Protein AF-A0A5B7ZPU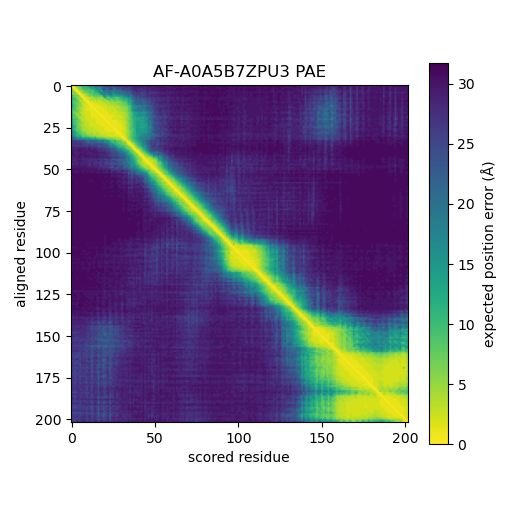3-F1 (afdb_monomer)

Secondary structure (DSSP, 8-state):
--HHHHHHHHHHHHHHHHHHHHHHHHHHHHHHH-----------------------PPP-PPPPP------PPPPPPP--PPPPP-----------HHHHHHHHHHHHHHTSPP----SS-TTTT-----SS-TT----PPP---HHHHHHHHHHHTTPPPHHHHHHHHHHHHHHHHHHHHTT-S-HHHHHHHHHIIIII--

Radius of gyration: 39.6 Å; Cα contacts (8 Å, |Δi|>4): 33; chains: 1; bounding box: 84×73×85 Å

pLDDT: mean 72.32, std 15.22, range [43.34, 96.38]

Structure (mmCIF, N/CA/C/O backbone):
data_AF-A0A5B7ZPU3-F1
#
_entry.id   AF-A0A5B7ZPU3-F1
#
loop_
_atom_site.group_PDB
_atom_site.id
_atom_site.type_symbol
_atom_site.label_atom_id
_atom_site.label_alt_id
_atom_site.label_comp_id
_atom_site.label_asym_id
_atom_site.label_entity_id
_atom_site.label_seq_id
_atom_site.pdbx_PDB_ins_code
_atom_site.Cartn_x
_atom_site.Cartn_y
_atom_site.Cartn_z
_atom_site.occupancy
_atom_site.B_iso_or_equiv
_atom_site.auth_seq_id
_atom_site.auth_comp_id
_atom_site.auth_asym_id
_atom_site.auth_atom_id
_atom_site.pdbx_PDB_model_num
ATOM 1 N N . MET A 1 1 ? -22.694 -26.327 26.295 1.00 45.59 1 MET A N 1
ATOM 2 C CA . MET A 1 1 ? -21.947 -27.119 25.289 1.00 45.59 1 MET A CA 1
ATOM 3 C C . MET A 1 1 ? -21.597 -26.196 24.123 1.00 45.59 1 MET A C 1
ATOM 5 O O . MET A 1 1 ? -22.464 -25.954 23.306 1.00 45.59 1 MET A O 1
ATOM 9 N N . GLY A 1 2 ? -20.403 -25.596 24.074 1.00 52.47 2 GLY A N 1
ATOM 10 C CA . GLY A 1 2 ? -20.083 -24.613 23.013 1.00 52.47 2 GLY A CA 1
ATOM 11 C C . GLY A 1 2 ? -18.601 -24.262 22.833 1.00 52.47 2 GLY A C 1
ATOM 12 O O . GLY A 1 2 ? -18.240 -23.602 21.873 1.00 52.47 2 GLY A O 1
ATOM 13 N N . THR A 1 3 ? -17.713 -24.736 23.711 1.00 54.75 3 THR A N 1
ATOM 14 C CA . THR A 1 3 ? -16.276 -24.406 23.671 1.00 54.75 3 THR A CA 1
ATOM 15 C C . THR A 1 3 ? -15.446 -25.334 22.778 1.00 54.75 3 THR A C 1
ATOM 17 O O . THR A 1 3 ? -14.315 -25.010 22.431 1.00 54.75 3 THR A O 1
ATOM 20 N N . ARG A 1 4 ? -15.994 -26.491 22.377 1.00 54.69 4 ARG A N 1
ATOM 21 C CA . ARG A 1 4 ? -15.272 -27.494 21.570 1.00 54.69 4 ARG A CA 1
ATOM 22 C C . ARG A 1 4 ? -15.172 -27.139 20.085 1.00 54.69 4 ARG A C 1
ATOM 24 O O . ARG A 1 4 ? -14.263 -27.626 19.423 1.00 54.69 4 ARG A O 1
ATOM 31 N N . THR A 1 5 ? -16.087 -26.325 19.562 1.00 56.72 5 THR A N 1
ATOM 32 C CA . THR A 1 5 ? -16.088 -25.905 18.151 1.00 56.72 5 THR A CA 1
ATOM 33 C C . THR A 1 5 ? -15.059 -24.804 17.908 1.00 56.72 5 THR A C 1
ATOM 35 O O . THR A 1 5 ? -14.212 -24.967 17.042 1.00 56.72 5 THR A O 1
ATOM 38 N N . LEU A 1 6 ? -14.998 -23.788 18.779 1.00 57.50 6 LEU A N 1
ATOM 39 C CA . LEU A 1 6 ? -14.017 -22.696 18.676 1.00 57.50 6 LEU A CA 1
ATOM 40 C C . LEU A 1 6 ? -12.554 -23.186 18.699 1.00 57.50 6 LEU A C 1
ATOM 42 O O . LEU A 1 6 ? -11.713 -22.692 17.954 1.00 57.50 6 LEU A O 1
ATOM 46 N N . HIS A 1 7 ? -12.246 -24.176 19.545 1.00 66.88 7 HIS A N 1
ATOM 47 C CA . HIS A 1 7 ? -10.909 -24.783 19.595 1.00 66.88 7 HIS A CA 1
ATOM 48 C C . HIS A 1 7 ? -10.590 -25.627 18.356 1.00 66.88 7 HIS A C 1
ATOM 50 O O . HIS A 1 7 ? -9.434 -25.688 17.945 1.00 66.88 7 HIS A O 1
ATOM 56 N N . ARG A 1 8 ? -11.595 -26.273 17.751 1.00 71.12 8 ARG A N 1
ATOM 57 C CA . ARG A 1 8 ? -11.415 -27.024 16.502 1.00 71.12 8 ARG A CA 1
ATOM 58 C C . ARG A 1 8 ? -11.125 -26.093 15.336 1.00 71.12 8 ARG A C 1
ATOM 60 O O . ARG A 1 8 ? -10.193 -26.361 14.589 1.00 71.12 8 ARG A O 1
ATOM 67 N N . ASP A 1 9 ? -11.856 -24.992 15.232 1.00 71.25 9 ASP A N 1
ATOM 68 C CA . ASP A 1 9 ? -11.676 -24.031 14.143 1.00 71.25 9 ASP A CA 1
ATOM 69 C C . ASP A 1 9 ? -10.307 -23.342 14.243 1.00 71.25 9 ASP A C 1
ATOM 71 O O . ASP A 1 9 ? -9.588 -23.234 13.249 1.00 71.25 9 ASP A O 1
ATOM 75 N N . GLY A 1 10 ? -9.879 -22.992 15.463 1.00 75.56 10 GLY A N 1
ATOM 76 C CA . GLY A 1 10 ? -8.529 -22.485 15.720 1.00 75.56 10 GLY A CA 1
ATOM 77 C C . GLY A 1 10 ? -7.426 -23.500 15.397 1.00 75.56 10 GLY A C 1
ATOM 78 O O . GLY A 1 10 ? -6.413 -23.139 14.800 1.00 75.56 10 GLY A O 1
ATOM 79 N N . ALA A 1 11 ? -7.627 -24.780 15.728 1.00 81.88 11 ALA A N 1
ATOM 80 C CA . ALA A 1 11 ? -6.670 -25.839 15.406 1.00 81.88 11 ALA A CA 1
ATOM 81 C C . ALA A 1 11 ? -6.551 -26.080 13.891 1.00 81.88 11 ALA A C 1
ATOM 83 O O . ALA A 1 11 ? -5.446 -26.279 13.388 1.00 81.88 11 ALA A O 1
ATOM 84 N N . ILE A 1 12 ? -7.666 -26.020 13.156 1.00 85.00 12 ILE A N 1
ATOM 85 C CA . ILE A 1 12 ? -7.683 -26.158 11.693 1.00 85.00 12 ILE A CA 1
ATOM 86 C C . ILE A 1 12 ? -6.997 -24.958 11.036 1.00 85.00 12 ILE A C 1
ATOM 88 O O . ILE A 1 12 ? -6.174 -25.144 10.140 1.00 85.00 12 ILE A O 1
ATOM 92 N N . ALA A 1 13 ? -7.274 -23.739 11.506 1.00 84.25 13 ALA A N 1
ATOM 93 C CA . ALA A 1 13 ? -6.622 -22.533 11.004 1.00 84.25 13 ALA A CA 1
ATOM 94 C C . ALA A 1 13 ? -5.099 -22.574 11.222 1.00 84.25 13 ALA A C 1
ATOM 96 O O . ALA A 1 13 ? -4.330 -22.270 10.310 1.00 84.25 13 ALA A O 1
ATOM 97 N N . LEU A 1 14 ? -4.655 -23.020 12.401 1.00 89.56 14 LEU A N 1
ATOM 98 C CA . LEU A 1 14 ? -3.234 -23.144 12.727 1.00 89.56 14 LEU A CA 1
ATOM 99 C C . LEU A 1 14 ? -2.553 -24.242 11.895 1.00 89.56 14 LEU A C 1
ATOM 101 O O . LEU A 1 14 ? -1.460 -24.028 11.373 1.00 89.56 14 LEU A O 1
ATOM 105 N N . ALA A 1 15 ? -3.218 -25.384 11.698 1.00 89.50 15 ALA A N 1
ATOM 106 C CA . ALA A 1 15 ? -2.727 -26.446 10.823 1.00 89.50 15 ALA A CA 1
ATOM 107 C C . ALA A 1 15 ? -2.602 -25.972 9.366 1.00 89.50 15 ALA A C 1
ATOM 109 O O . ALA A 1 15 ? -1.575 -26.208 8.731 1.00 89.50 15 ALA A O 1
ATOM 110 N N . GLY A 1 16 ? -3.601 -25.247 8.853 1.00 93.75 16 GLY A N 1
ATOM 111 C CA . GLY A 1 16 ? -3.562 -24.657 7.515 1.00 93.75 16 GLY A CA 1
ATOM 112 C C . GLY A 1 16 ? -2.400 -23.678 7.349 1.00 93.75 16 GLY A C 1
ATOM 113 O O . GLY A 1 16 ? -1.653 -23.767 6.375 1.00 93.75 16 GLY A O 1
ATOM 114 N N . LEU A 1 17 ? -2.184 -22.803 8.336 1.00 95.25 17 LEU A N 1
ATOM 115 C CA . LEU A 1 17 ? -1.068 -21.859 8.334 1.00 95.25 17 LEU A CA 1
ATOM 116 C C . LEU A 1 17 ? 0.284 -22.583 8.279 1.00 95.25 17 LEU A C 1
ATOM 118 O O . LEU A 1 17 ? 1.133 -22.223 7.463 1.00 95.25 17 LEU A O 1
ATOM 122 N N . LEU A 1 18 ? 0.477 -23.617 9.104 1.00 95.31 18 LEU A N 1
ATOM 123 C CA . LEU A 1 18 ? 1.708 -24.410 9.110 1.00 95.31 18 LEU A CA 1
ATOM 124 C C . LEU A 1 18 ? 1.940 -25.106 7.765 1.00 95.31 18 LEU A C 1
ATOM 126 O O . LEU A 1 18 ? 3.047 -25.048 7.236 1.00 95.31 18 LEU A O 1
ATOM 130 N N . VAL A 1 19 ? 0.901 -25.705 7.178 1.00 96.00 19 VAL A N 1
ATOM 131 C CA . VAL A 1 19 ? 0.994 -26.358 5.863 1.00 96.00 19 VAL A CA 1
ATOM 132 C C . VAL A 1 19 ? 1.401 -25.358 4.782 1.00 96.00 19 VAL A C 1
ATOM 134 O O . VAL A 1 19 ? 2.301 -25.651 3.996 1.00 96.00 19 VAL A O 1
ATOM 137 N N . ILE A 1 20 ? 0.809 -24.160 4.769 1.00 96.38 20 ILE A N 1
ATOM 138 C CA . ILE A 1 20 ? 1.163 -23.105 3.810 1.00 96.38 20 ILE A CA 1
ATOM 139 C C . ILE A 1 20 ? 2.636 -22.708 3.958 1.00 96.38 20 ILE A C 1
ATOM 141 O O . ILE A 1 20 ? 3.346 -22.629 2.958 1.00 96.38 20 ILE A O 1
ATOM 145 N N . HIS A 1 21 ? 3.122 -22.512 5.187 1.00 94.50 21 HIS A N 1
ATOM 146 C CA . HIS A 1 21 ? 4.519 -22.136 5.423 1.00 94.50 21 HIS A CA 1
ATOM 147 C C . HIS A 1 21 ? 5.494 -23.240 5.007 1.00 94.50 21 HIS A C 1
ATOM 149 O O . HIS A 1 21 ? 6.527 -22.947 4.407 1.00 94.50 21 HIS A O 1
ATOM 155 N N . VAL A 1 22 ? 5.158 -24.505 5.270 1.00 95.38 22 VAL A N 1
ATOM 156 C CA . VAL A 1 22 ? 5.969 -25.655 4.849 1.00 95.38 22 VAL A CA 1
ATOM 157 C C . VAL A 1 22 ? 6.008 -25.766 3.325 1.00 95.38 22 VAL A C 1
ATOM 159 O O . VAL A 1 22 ? 7.087 -25.937 2.762 1.00 95.38 22 VAL A O 1
ATOM 162 N N . LEU A 1 23 ? 4.868 -25.621 2.642 1.00 94.56 23 LEU A N 1
ATOM 163 C CA . LEU A 1 23 ? 4.805 -25.649 1.178 1.00 94.56 23 LEU A CA 1
ATOM 164 C C . LEU A 1 23 ? 5.573 -24.483 0.551 1.00 94.56 23 LEU A C 1
ATOM 166 O O . LEU A 1 23 ? 6.293 -24.686 -0.425 1.00 94.56 23 LEU A O 1
ATOM 170 N N . LEU A 1 24 ? 5.463 -23.284 1.127 1.00 95.31 24 LEU A N 1
ATOM 171 C CA . LEU A 1 24 ? 6.182 -22.102 0.663 1.00 95.31 24 LEU A CA 1
ATOM 172 C C . LEU A 1 24 ? 7.694 -22.278 0.840 1.00 95.31 24 LEU A C 1
ATOM 174 O O . LEU A 1 24 ? 8.443 -22.098 -0.118 1.00 95.31 24 LEU A O 1
ATOM 178 N N . ALA A 1 25 ? 8.140 -22.700 2.027 1.00 92.56 25 ALA A N 1
ATOM 179 C CA . ALA A 1 25 ? 9.545 -22.991 2.297 1.00 92.56 25 ALA A CA 1
ATOM 180 C C . ALA A 1 25 ? 10.080 -24.080 1.357 1.00 92.56 25 ALA A C 1
ATOM 182 O O . ALA A 1 25 ? 11.152 -23.922 0.775 1.00 92.56 25 ALA A O 1
ATOM 183 N N . TRP A 1 26 ? 9.319 -25.157 1.148 1.00 94.00 26 TRP A N 1
ATOM 184 C CA . TRP A 1 26 ? 9.678 -26.233 0.228 1.00 94.00 26 TRP A CA 1
ATOM 185 C C . TRP A 1 26 ? 9.783 -25.753 -1.226 1.00 94.00 26 TRP A C 1
ATOM 187 O O . TRP A 1 26 ? 10.749 -26.090 -1.911 1.00 94.00 26 TRP A O 1
ATOM 197 N N . ALA A 1 27 ? 8.842 -24.930 -1.692 1.00 90.12 27 ALA A N 1
ATOM 198 C CA . ALA A 1 27 ? 8.873 -24.346 -3.030 1.00 90.12 27 ALA A CA 1
ATOM 199 C C . ALA A 1 27 ? 10.080 -23.413 -3.219 1.00 90.12 27 ALA A C 1
ATOM 201 O O . ALA A 1 27 ? 10.757 -23.501 -4.240 1.00 90.12 27 ALA A O 1
ATOM 202 N N . LEU A 1 28 ? 10.399 -22.586 -2.218 1.00 89.12 28 LEU A N 1
ATOM 203 C CA . LEU A 1 28 ? 11.591 -21.730 -2.196 1.00 89.12 28 LEU A CA 1
ATOM 204 C C . LEU A 1 28 ? 12.884 -22.554 -2.243 1.00 89.12 28 LEU A C 1
ATOM 206 O O . LEU A 1 28 ? 13.769 -22.274 -3.048 1.00 89.12 28 LEU A O 1
ATOM 210 N N . LEU A 1 29 ? 12.976 -23.612 -1.434 1.00 88.88 29 LEU A N 1
ATOM 211 C CA . LEU A 1 29 ? 14.104 -24.549 -1.443 1.00 88.88 29 LEU A CA 1
ATOM 212 C C . LEU A 1 29 ? 14.258 -25.235 -2.802 1.00 88.88 29 LEU A C 1
ATOM 214 O O . LEU A 1 29 ? 15.376 -25.400 -3.284 1.00 88.88 29 LEU A O 1
ATOM 218 N N . ARG A 1 30 ? 13.149 -25.622 -3.439 1.00 83.31 30 ARG A N 1
ATOM 219 C CA . ARG A 1 30 ? 13.168 -26.228 -4.771 1.00 83.31 30 ARG A CA 1
ATOM 220 C C . ARG A 1 30 ? 13.581 -25.219 -5.839 1.00 83.31 30 ARG A C 1
ATOM 222 O O . ARG A 1 30 ? 14.408 -25.560 -6.673 1.00 83.31 30 ARG A O 1
ATOM 229 N N . ALA A 1 31 ? 13.065 -23.992 -5.789 1.00 80.75 31 ALA A N 1
ATOM 230 C CA . ALA A 1 31 ? 13.434 -22.910 -6.700 1.00 80.75 31 ALA A CA 1
ATOM 231 C C . ALA A 1 31 ? 14.928 -22.566 -6.603 1.00 80.75 31 ALA A C 1
ATOM 233 O O . ALA A 1 31 ? 15.588 -22.410 -7.623 1.00 80.75 31 ALA A O 1
ATOM 234 N N . MET A 1 32 ? 15.490 -22.551 -5.392 1.00 75.25 32 MET A N 1
ATOM 235 C CA . MET A 1 32 ? 16.931 -22.357 -5.180 1.00 75.25 32 MET A CA 1
ATOM 236 C C . MET A 1 32 ? 17.782 -23.542 -5.660 1.00 75.25 32 MET A C 1
ATOM 238 O O . MET A 1 32 ? 18.957 -23.372 -5.961 1.00 75.25 32 MET A O 1
ATOM 242 N N . ARG A 1 33 ? 17.206 -24.748 -5.733 1.00 68.69 33 ARG A N 1
ATOM 243 C CA . ARG A 1 33 ? 17.867 -25.960 -6.254 1.00 68.69 33 ARG A CA 1
ATOM 244 C C . ARG A 1 33 ? 17.669 -26.166 -7.758 1.00 68.69 33 ARG A C 1
ATOM 246 O O . ARG A 1 33 ? 18.256 -27.083 -8.314 1.00 68.69 33 ARG A O 1
ATOM 253 N N . LEU A 1 34 ? 16.848 -25.339 -8.402 1.00 55.16 34 LEU A N 1
ATOM 254 C CA . LEU A 1 34 ? 16.541 -25.378 -9.834 1.00 55.16 34 LEU A CA 1
ATOM 255 C C . LEU A 1 34 ? 17.498 -24.508 -10.661 1.00 55.16 34 LEU A C 1
ATOM 257 O O . LEU A 1 34 ? 17.124 -24.098 -11.750 1.00 55.16 34 LEU A O 1
ATOM 261 N N . ILE A 1 35 ? 18.721 -24.247 -10.187 1.00 53.84 35 ILE A N 1
ATOM 262 C CA . ILE A 1 35 ? 19.828 -23.987 -11.113 1.00 53.84 35 ILE A CA 1
ATOM 263 C C . ILE A 1 35 ? 20.145 -25.357 -11.716 1.00 53.84 35 ILE A C 1
ATOM 265 O O . ILE A 1 35 ? 20.720 -26.192 -11.010 1.00 53.84 35 ILE A O 1
ATOM 269 N N . PRO A 1 36 ? 19.742 -25.652 -12.964 1.00 52.78 36 PRO A N 1
ATOM 270 C CA . PRO A 1 36 ? 20.280 -26.807 -13.641 1.00 52.78 36 PRO A CA 1
ATOM 271 C C . PRO A 1 36 ? 21.749 -26.454 -13.846 1.00 52.78 36 PRO A C 1
ATOM 273 O O . PRO A 1 36 ? 22.088 -25.556 -14.614 1.00 52.78 36 PRO A O 1
ATOM 276 N N . SER A 1 37 ? 22.631 -27.113 -13.103 1.00 51.44 37 SER A N 1
ATOM 277 C CA . SER A 1 37 ? 23.958 -27.352 -13.643 1.00 51.44 37 SER A CA 1
ATOM 278 C C . SER A 1 37 ? 23.707 -28.328 -14.781 1.00 51.44 37 SER A C 1
ATOM 280 O O . SER A 1 37 ? 23.684 -29.538 -14.556 1.00 51.44 37 SER A O 1
ATOM 282 N N . ASP A 1 38 ? 23.368 -27.792 -15.957 1.00 49.19 38 ASP A N 1
ATOM 283 C CA . ASP A 1 38 ? 23.452 -28.560 -17.187 1.00 49.19 38 ASP A CA 1
ATOM 284 C C . ASP A 1 38 ? 24.855 -29.147 -17.174 1.00 49.19 38 ASP A C 1
ATOM 286 O O . ASP A 1 38 ? 25.850 -28.438 -17.005 1.00 49.19 38 ASP A O 1
ATOM 290 N N . GLY A 1 39 ? 24.897 -30.473 -17.158 1.00 53.84 39 GLY A N 1
ATOM 291 C CA . GLY A 1 39 ? 26.137 -31.199 -17.239 1.00 53.84 39 GLY A CA 1
ATOM 292 C C . GLY A 1 39 ? 26.744 -30.897 -18.592 1.00 53.84 39 GLY A C 1
ATOM 293 O O . GLY A 1 39 ? 26.396 -31.544 -19.568 1.00 53.84 39 GLY A O 1
ATOM 294 N N . ASP A 1 40 ? 27.652 -29.938 -18.615 1.00 45.69 40 ASP A N 1
ATOM 295 C CA . ASP A 1 40 ? 28.915 -30.148 -19.278 1.00 45.69 40 ASP A CA 1
ATOM 296 C C . ASP A 1 40 ? 29.970 -30.205 -18.182 1.00 45.69 40 ASP A C 1
ATOM 298 O O . ASP A 1 40 ? 30.015 -29.380 -17.267 1.00 45.69 40 ASP A O 1
ATOM 302 N N . GLU A 1 41 ? 30.787 -31.247 -18.249 1.00 54.44 41 GLU A N 1
ATOM 303 C CA . GLU A 1 41 ? 32.024 -31.386 -17.500 1.00 54.44 41 GLU A CA 1
ATOM 304 C C . GLU A 1 41 ? 32.994 -30.268 -17.920 1.00 54.44 41 GLU A C 1
ATOM 306 O O . GLU A 1 41 ? 34.015 -30.504 -18.560 1.00 54.44 41 GLU A O 1
ATOM 311 N N . GLU A 1 42 ? 32.688 -29.017 -17.586 1.00 53.12 42 GLU A N 1
ATOM 312 C CA . GLU A 1 42 ? 33.648 -27.931 -17.667 1.00 53.12 42 GLU A CA 1
ATOM 313 C C . GLU A 1 42 ? 34.521 -28.025 -16.420 1.00 53.12 42 GLU A C 1
ATOM 315 O O . GLU A 1 42 ? 34.283 -27.419 -15.373 1.00 53.12 42 GLU A O 1
ATOM 320 N N . ALA A 1 43 ? 35.538 -28.881 -16.541 1.00 57.72 43 ALA A N 1
ATOM 321 C CA . ALA A 1 43 ? 36.706 -28.869 -15.685 1.00 57.72 43 ALA A CA 1
ATOM 322 C C . ALA A 1 43 ? 37.079 -27.413 -15.390 1.00 57.72 43 ALA A C 1
ATOM 324 O O . ALA A 1 43 ? 37.280 -26.628 -16.316 1.00 57.72 43 ALA A O 1
ATOM 325 N N . LEU A 1 44 ? 37.143 -27.071 -14.102 1.00 55.75 44 LEU A N 1
ATOM 326 C CA . LEU A 1 44 ? 37.540 -25.767 -13.582 1.00 55.75 44 LEU A CA 1
ATOM 327 C C . LEU A 1 44 ? 38.719 -25.204 -14.401 1.00 55.75 44 LEU A C 1
ATOM 329 O O . LEU A 1 44 ? 39.869 -25.590 -14.186 1.00 55.75 44 LEU A O 1
ATOM 333 N N . GLN A 1 45 ? 38.445 -24.312 -15.360 1.00 58.44 45 GLN A N 1
ATOM 334 C CA . GLN A 1 45 ? 39.494 -23.693 -16.165 1.00 58.44 45 GLN A CA 1
ATOM 335 C C . GLN A 1 45 ? 40.179 -22.626 -15.317 1.00 58.44 45 GLN A C 1
ATOM 337 O O . GLN A 1 45 ? 39.745 -21.479 -15.218 1.00 58.44 45 GLN A O 1
ATOM 342 N N . VAL A 1 46 ? 41.272 -23.027 -14.674 1.00 62.16 46 VAL A N 1
ATOM 343 C CA . VAL A 1 46 ? 42.165 -22.116 -13.964 1.00 62.16 46 VAL A CA 1
ATOM 344 C C . VAL A 1 46 ? 43.039 -21.409 -14.999 1.00 62.16 46 VAL A C 1
ATOM 346 O O . VAL A 1 46 ? 44.060 -21.932 -15.440 1.00 62.16 46 VAL A O 1
ATOM 349 N N . VAL A 1 47 ? 42.635 -20.206 -15.408 1.00 72.19 47 VAL A N 1
ATOM 350 C CA . VAL A 1 47 ? 43.466 -19.335 -16.248 1.00 72.19 47 VAL A CA 1
ATOM 351 C C . VAL A 1 47 ? 44.454 -18.591 -15.349 1.00 72.19 47 VAL A C 1
ATOM 353 O O . VAL A 1 47 ? 44.096 -17.638 -14.659 1.00 72.19 47 VAL A O 1
ATOM 356 N N . PHE A 1 48 ? 45.717 -19.021 -15.352 1.00 64.31 48 PHE A N 1
ATOM 357 C CA . PHE A 1 48 ? 46.802 -18.285 -14.704 1.00 64.31 48 PHE A CA 1
ATOM 358 C C . PHE A 1 48 ? 47.191 -17.078 -15.563 1.00 64.31 48 PHE A C 1
ATOM 360 O O . PHE A 1 48 ? 47.790 -17.225 -16.628 1.00 64.31 48 PHE A O 1
ATOM 367 N N . LEU A 1 49 ? 46.866 -15.870 -15.096 1.00 65.31 49 LEU A N 1
ATOM 368 C CA . LEU A 1 49 ? 47.388 -14.647 -15.700 1.00 65.31 49 LEU A CA 1
ATOM 369 C C . LEU A 1 49 ? 48.873 -14.498 -15.324 1.00 65.31 49 LEU A C 1
ATOM 371 O O . LEU A 1 49 ? 49.198 -14.567 -14.135 1.00 65.31 49 LEU A O 1
ATOM 375 N N . PRO A 1 50 ? 49.781 -14.261 -16.292 1.00 61.94 50 PRO A N 1
ATOM 376 C CA . PRO A 1 50 ? 51.171 -13.980 -15.972 1.00 61.94 50 PRO A CA 1
ATOM 377 C C . PRO A 1 50 ? 51.251 -12.691 -15.142 1.00 61.94 50 PRO A C 1
ATOM 379 O O . PRO A 1 50 ? 50.502 -11.742 -15.413 1.00 61.94 50 PRO A O 1
ATOM 382 N N . PRO A 1 51 ? 52.146 -12.620 -14.141 1.00 55.06 51 PRO A N 1
ATOM 383 C CA . PRO A 1 51 ? 52.322 -11.407 -13.366 1.00 55.06 51 PRO A CA 1
ATOM 384 C C . PRO A 1 51 ? 52.758 -10.293 -14.317 1.00 55.06 51 PRO A C 1
ATOM 386 O O . PRO A 1 51 ? 53.848 -10.329 -14.891 1.00 55.06 51 PRO A O 1
ATOM 389 N N . ARG A 1 52 ? 51.887 -9.294 -14.508 1.00 56.78 52 ARG A N 1
ATOM 390 C CA . ARG A 1 52 ? 52.296 -8.027 -15.112 1.00 56.78 52 ARG A CA 1
ATOM 391 C C . ARG A 1 52 ? 53.443 -7.500 -14.263 1.00 56.78 52 ARG A C 1
ATOM 393 O O . ARG A 1 52 ? 53.249 -7.242 -13.076 1.00 56.78 52 ARG A O 1
ATOM 400 N N . ALA A 1 53 ? 54.618 -7.355 -14.874 1.00 57.81 53 ALA A N 1
ATOM 401 C CA . ALA A 1 53 ? 55.715 -6.614 -14.281 1.00 57.81 53 ALA A CA 1
ATOM 402 C C . ALA A 1 53 ? 55.150 -5.268 -13.817 1.00 57.81 53 ALA A C 1
ATOM 404 O O . ALA A 1 53 ? 54.578 -4.523 -14.617 1.00 57.81 53 ALA A O 1
ATOM 405 N N . LEU A 1 54 ? 55.215 -5.027 -12.508 1.00 53.56 54 LEU A N 1
ATOM 406 C CA . LEU A 1 54 ? 54.758 -3.797 -11.885 1.00 53.56 54 LEU A CA 1
ATOM 407 C C . LEU A 1 54 ? 55.478 -2.640 -12.577 1.00 53.56 54 LEU A C 1
ATOM 409 O O . LEU A 1 54 ? 56.671 -2.426 -12.367 1.00 53.56 54 LEU A O 1
ATOM 413 N N . ALA A 1 55 ? 54.757 -1.905 -13.423 1.00 60.88 55 ALA A N 1
ATOM 414 C CA . ALA A 1 55 ? 55.183 -0.573 -13.795 1.00 60.88 55 ALA A CA 1
ATOM 415 C C . ALA A 1 55 ? 55.255 0.215 -12.486 1.00 60.88 55 ALA A C 1
ATOM 417 O O . ALA A 1 55 ? 54.260 0.318 -11.764 1.00 60.88 55 ALA A O 1
ATOM 418 N N . VAL A 1 56 ? 56.462 0.672 -12.156 1.00 61.44 56 VAL A N 1
ATOM 419 C CA . VAL A 1 56 ? 56.756 1.523 -11.004 1.00 61.44 56 VAL A CA 1
ATOM 420 C C . VAL A 1 56 ? 55.683 2.606 -10.920 1.00 61.44 56 VAL A C 1
ATOM 422 O O . VAL A 1 56 ? 55.443 3.323 -11.892 1.00 61.44 56 VAL A O 1
ATOM 425 N N . ALA A 1 57 ? 54.997 2.677 -9.780 1.00 60.47 57 ALA A N 1
ATOM 426 C CA . ALA A 1 57 ? 53.975 3.683 -9.549 1.00 60.47 57 ALA A CA 1
ATOM 427 C C . ALA A 1 57 ? 54.618 5.079 -9.649 1.00 60.47 57 ALA A C 1
ATOM 429 O O . ALA A 1 57 ? 55.594 5.328 -8.937 1.00 60.47 57 ALA A O 1
ATOM 430 N N . PRO A 1 58 ? 54.121 5.993 -10.503 1.00 64.19 58 PRO A N 1
ATOM 431 C CA . PRO A 1 58 ? 54.563 7.377 -10.449 1.00 64.19 58 PRO A CA 1
ATOM 432 C C . PRO A 1 58 ? 54.132 7.986 -9.109 1.00 64.19 58 PRO A C 1
ATOM 434 O O . PRO A 1 58 ? 53.009 7.758 -8.649 1.00 64.19 58 PRO A O 1
ATOM 437 N N . GLU A 1 59 ? 55.041 8.731 -8.474 1.00 67.88 59 GLU A N 1
ATOM 438 C CA . GLU A 1 59 ? 54.787 9.422 -7.208 1.00 67.88 59 GLU A CA 1
ATOM 439 C C . GLU A 1 59 ? 53.500 10.263 -7.268 1.00 67.88 59 GLU A C 1
ATOM 441 O O . GLU A 1 59 ? 53.178 10.855 -8.307 1.00 67.88 59 GLU A O 1
ATOM 446 N N . PRO A 1 60 ? 52.742 10.348 -6.160 1.00 59.72 60 PRO A N 1
ATOM 447 C CA . PRO A 1 60 ? 51.521 11.132 -6.129 1.00 59.72 60 PRO A CA 1
ATOM 448 C C . PRO A 1 60 ? 51.840 12.627 -6.265 1.00 59.72 60 PRO A C 1
ATOM 450 O O . PRO A 1 60 ? 52.329 13.269 -5.339 1.00 59.72 60 PRO A O 1
ATOM 453 N N . SER A 1 61 ? 51.497 13.190 -7.424 1.00 70.00 61 SER A N 1
ATOM 454 C CA . SER A 1 61 ? 51.455 14.635 -7.656 1.00 70.00 61 SER A CA 1
ATOM 455 C C . SER A 1 61 ? 50.508 15.316 -6.646 1.00 70.00 61 SER A C 1
ATOM 457 O O . SER A 1 61 ? 49.416 14.790 -6.381 1.00 70.00 61 SER A O 1
ATOM 459 N N . PRO A 1 62 ? 50.884 16.470 -6.057 1.00 65.81 62 PRO A N 1
ATOM 460 C CA . PRO A 1 62 ? 50.034 17.175 -5.106 1.00 65.81 62 PRO A CA 1
ATOM 461 C C . PRO A 1 62 ? 48.730 17.621 -5.778 1.00 65.81 62 PRO A C 1
ATOM 463 O O . PRO A 1 62 ? 48.723 18.262 -6.828 1.00 65.81 62 PRO A O 1
ATOM 466 N N . ARG A 1 63 ? 47.599 17.267 -5.159 1.00 61.25 63 ARG A N 1
ATOM 467 C CA . ARG A 1 63 ? 46.260 17.571 -5.681 1.00 61.25 63 ARG A CA 1
ATOM 468 C C . ARG A 1 63 ? 46.043 19.092 -5.721 1.00 61.25 63 ARG A C 1
ATOM 470 O O . ARG A 1 63 ? 46.210 19.729 -4.678 1.00 61.25 63 ARG A O 1
ATOM 477 N N . PRO A 1 64 ? 45.594 19.681 -6.844 1.00 64.69 64 PRO A N 1
ATOM 478 C CA . PRO A 1 64 ? 45.167 21.071 -6.847 1.00 64.69 64 PRO A CA 1
ATOM 479 C C . PRO A 1 64 ? 43.913 21.243 -5.977 1.00 64.69 64 PRO A C 1
ATOM 481 O O . PRO A 1 64 ? 42.996 20.413 -5.972 1.00 64.69 64 PRO A O 1
ATOM 484 N N . ARG A 1 65 ? 43.910 22.326 -5.196 1.00 63.09 65 ARG A N 1
ATOM 485 C CA . ARG A 1 65 ? 42.824 22.745 -4.305 1.00 63.09 65 ARG A CA 1
ATOM 486 C C . ARG A 1 65 ? 41.543 22.915 -5.128 1.00 63.09 65 ARG A C 1
ATOM 488 O O . ARG A 1 65 ? 41.560 23.587 -6.152 1.00 63.09 65 ARG A O 1
ATOM 495 N N . LYS A 1 66 ? 40.434 22.310 -4.690 1.00 54.28 66 LYS A N 1
ATOM 496 C CA . LYS A 1 66 ? 39.123 22.497 -5.329 1.00 54.28 66 LYS A CA 1
ATOM 497 C C . LYS A 1 66 ? 38.682 23.950 -5.148 1.00 54.28 66 LYS A C 1
ATOM 499 O O . LYS A 1 66 ? 38.200 24.309 -4.076 1.00 54.28 66 LYS A O 1
ATOM 504 N N . GLU A 1 67 ? 38.848 24.770 -6.176 1.00 61.62 67 GLU A N 1
ATOM 505 C CA . GLU A 1 67 ? 38.139 26.041 -6.278 1.00 61.62 67 GLU A CA 1
ATOM 506 C C . GLU A 1 67 ? 36.659 25.761 -6.557 1.00 61.62 67 GLU A C 1
ATOM 508 O O . GLU A 1 67 ? 36.294 24.879 -7.342 1.00 61.62 67 GLU A O 1
ATOM 513 N N . ALA A 1 68 ? 35.798 26.455 -5.815 1.00 55.62 68 ALA A N 1
ATOM 514 C CA . ALA A 1 68 ? 34.358 26.331 -5.924 1.00 55.62 68 ALA A CA 1
ATOM 515 C C . ALA A 1 68 ? 33.917 26.810 -7.311 1.00 55.62 68 ALA A C 1
ATOM 517 O O . ALA A 1 68 ? 34.090 27.975 -7.658 1.00 55.62 68 ALA A O 1
ATOM 518 N N . TRP A 1 69 ? 33.322 25.911 -8.092 1.00 49.19 69 TRP A N 1
ATOM 519 C CA . TRP A 1 69 ? 32.709 26.253 -9.369 1.00 49.19 69 TRP A CA 1
ATOM 520 C C . TRP A 1 69 ? 31.479 27.128 -9.118 1.00 49.19 69 TRP A C 1
ATOM 522 O O . TRP A 1 69 ? 30.377 26.626 -8.887 1.00 49.19 69 TRP A O 1
ATOM 532 N N . GLN A 1 70 ? 31.664 28.445 -9.150 1.00 59.19 70 GLN A N 1
ATOM 533 C CA . GLN A 1 70 ? 30.558 29.376 -9.322 1.00 59.19 70 GLN A CA 1
ATOM 534 C C . GLN A 1 70 ? 30.132 29.312 -10.787 1.00 59.19 70 GLN A C 1
ATOM 536 O O . GLN A 1 70 ? 30.871 29.674 -11.698 1.00 59.19 70 GLN A O 1
ATOM 541 N N . ARG A 1 71 ? 28.935 28.775 -11.013 1.00 51.16 71 ARG A N 1
ATOM 542 C CA . ARG A 1 71 ? 28.309 28.685 -12.329 1.00 51.16 71 ARG A CA 1
ATOM 543 C C . ARG A 1 71 ? 27.951 30.102 -12.790 1.00 51.16 71 ARG A C 1
ATOM 545 O O . ARG A 1 71 ? 26.923 30.632 -12.381 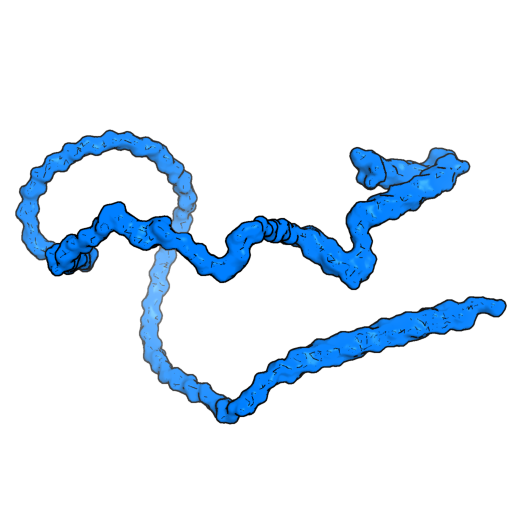1.00 51.16 71 ARG A O 1
ATOM 552 N N . ALA A 1 72 ? 28.802 30.713 -13.609 1.00 58.66 72 ALA A N 1
ATOM 553 C CA . ALA A 1 72 ? 28.453 31.933 -14.325 1.00 58.66 72 ALA A CA 1
ATOM 554 C C . ALA A 1 72 ? 27.410 31.590 -15.401 1.00 58.66 72 ALA A C 1
ATOM 556 O O . ALA A 1 72 ? 27.609 30.685 -16.212 1.00 58.66 72 ALA A O 1
ATOM 557 N N . ILE A 1 73 ? 26.272 32.276 -15.358 1.00 57.59 73 ILE A N 1
ATOM 558 C CA . ILE A 1 73 ? 25.225 32.197 -16.378 1.00 57.59 73 ILE A CA 1
ATOM 559 C C . ILE A 1 73 ? 25.734 32.994 -17.592 1.00 57.59 73 ILE A C 1
ATOM 561 O O . ILE A 1 73 ? 26.081 34.162 -17.405 1.00 57.59 73 ILE A O 1
ATOM 565 N N . PRO A 1 74 ? 25.804 32.425 -18.810 1.00 58.66 74 PRO A N 1
ATOM 566 C CA . PRO A 1 74 ? 26.184 33.197 -19.988 1.00 58.66 74 PRO A CA 1
ATOM 567 C C . PRO A 1 74 ? 25.091 34.224 -20.305 1.00 58.66 74 PRO A C 1
ATOM 569 O O . PRO A 1 74 ? 23.914 33.874 -20.404 1.00 58.66 74 PRO A O 1
ATOM 572 N N . ALA A 1 75 ? 25.476 35.491 -20.449 1.00 62.38 75 ALA A N 1
ATOM 573 C CA . ALA A 1 75 ? 24.629 36.509 -21.063 1.00 62.38 75 ALA A CA 1
ATOM 574 C C . ALA A 1 75 ? 24.609 36.305 -22.595 1.00 62.38 75 ALA A C 1
ATOM 576 O O . ALA A 1 75 ? 25.572 35.760 -23.132 1.00 62.38 75 ALA A O 1
ATOM 577 N N . PRO A 1 76 ? 23.539 36.708 -23.303 1.00 55.66 76 PRO A N 1
ATOM 578 C CA . PRO A 1 76 ? 23.415 36.478 -24.741 1.00 55.66 76 PRO A CA 1
ATOM 579 C C . PRO A 1 76 ? 24.433 37.301 -25.546 1.00 55.66 76 PRO A C 1
ATOM 581 O O . PRO A 1 76 ? 24.605 38.499 -25.304 1.00 55.66 76 PRO A O 1
ATOM 584 N N . ASP A 1 77 ? 25.083 36.639 -26.504 1.00 55.25 77 ASP A N 1
ATOM 585 C CA . ASP A 1 77 ? 26.144 37.186 -27.349 1.00 55.25 77 ASP A CA 1
ATOM 586 C C . ASP A 1 77 ? 25.652 38.323 -28.260 1.00 55.25 77 ASP A C 1
ATOM 588 O O . ASP A 1 77 ? 24.616 38.231 -28.921 1.00 55.25 77 ASP A O 1
ATOM 592 N N . LYS A 1 78 ? 26.442 39.402 -28.313 1.00 47.34 78 LYS A N 1
ATOM 593 C CA . LYS A 1 78 ? 26.377 40.432 -29.354 1.00 47.34 78 LYS A CA 1
ATOM 594 C C . LYS A 1 78 ? 27.321 40.046 -30.495 1.00 47.34 78 LYS A C 1
ATOM 596 O O . LYS A 1 78 ? 28.504 39.812 -30.266 1.00 47.34 78 LYS A O 1
ATOM 601 N N . GLU A 1 79 ? 26.774 40.055 -31.706 1.00 52.28 79 GLU A N 1
ATOM 602 C CA . GLU A 1 79 ? 27.455 39.950 -33.000 1.00 52.28 79 GLU A CA 1
ATOM 603 C C . GLU A 1 79 ? 28.744 40.795 -33.058 1.00 52.28 79 GLU A C 1
ATOM 605 O O . GLU A 1 79 ? 28.738 41.969 -32.677 1.00 52.28 79 GLU A O 1
ATOM 610 N N . SER A 1 80 ? 29.839 40.226 -33.570 1.00 43.75 80 SER A N 1
ATOM 611 C CA . SER A 1 80 ? 31.055 40.969 -33.935 1.00 43.75 80 SER A CA 1
ATOM 612 C C . SER A 1 80 ? 31.457 40.650 -35.387 1.00 43.75 80 SER A C 1
ATOM 614 O O . SER A 1 80 ? 31.339 39.494 -35.792 1.00 43.75 80 SER A O 1
ATOM 616 N N . PRO A 1 81 ? 31.895 41.650 -36.180 1.00 51.69 81 PRO A N 1
ATOM 617 C CA . PRO A 1 81 ? 32.089 41.533 -37.631 1.00 51.69 81 PRO A CA 1
ATOM 618 C C . PRO A 1 81 ? 33.435 40.876 -38.010 1.00 51.69 81 PRO A C 1
ATOM 620 O O . PRO A 1 81 ? 34.312 40.749 -37.151 1.00 51.69 81 PRO A O 1
ATOM 623 N N . PRO A 1 82 ? 33.628 40.459 -39.281 1.00 50.62 82 PRO A N 1
ATOM 624 C CA . PRO A 1 82 ? 34.802 39.686 -39.678 1.00 50.62 82 PRO A CA 1
ATOM 625 C C . PRO A 1 82 ? 36.052 40.568 -39.792 1.00 50.62 82 PRO A C 1
ATOM 627 O O . PRO A 1 82 ? 35.996 41.679 -40.315 1.00 50.62 82 PRO A O 1
ATOM 630 N N . ALA A 1 83 ? 37.186 40.047 -39.320 1.00 47.72 83 ALA A N 1
ATOM 631 C CA . ALA A 1 83 ? 38.504 40.634 -39.532 1.00 47.72 83 ALA A CA 1
ATOM 632 C C . ALA A 1 83 ? 39.211 39.921 -40.695 1.00 47.72 83 ALA A C 1
ATOM 634 O O . ALA A 1 83 ? 39.280 38.691 -40.728 1.00 47.72 83 ALA A O 1
ATOM 635 N N . ASP A 1 84 ? 39.715 40.723 -41.632 1.00 43.50 84 ASP A N 1
ATOM 636 C CA . ASP A 1 84 ? 40.440 40.306 -42.828 1.00 43.50 84 ASP A CA 1
ATOM 637 C C . ASP A 1 84 ? 41.742 39.549 -42.531 1.00 43.50 84 ASP A C 1
ATOM 639 O O . ASP A 1 84 ? 42.430 39.762 -41.529 1.00 43.50 84 ASP A O 1
ATOM 643 N N . ALA A 1 85 ? 42.079 38.662 -43.467 1.00 50.00 85 ALA A N 1
ATOM 644 C CA . ALA A 1 85 ? 43.231 37.778 -43.434 1.00 50.00 85 ALA A CA 1
ATOM 645 C C . ALA A 1 85 ? 44.557 38.536 -43.605 1.00 50.00 85 ALA A C 1
ATOM 647 O O . ALA A 1 85 ? 44.818 39.143 -44.643 1.00 50.00 85 ALA A O 1
ATOM 648 N N . ALA A 1 86 ? 45.446 38.398 -42.621 1.00 44.47 86 ALA A N 1
ATOM 649 C CA . ALA A 1 86 ? 46.871 38.637 -42.793 1.00 44.47 86 ALA A CA 1
ATOM 650 C C . ALA A 1 86 ? 47.574 37.291 -43.026 1.00 44.47 86 ALA A C 1
ATOM 652 O O . ALA A 1 86 ? 47.675 36.455 -42.128 1.00 44.47 86 ALA A O 1
ATOM 653 N N . THR A 1 87 ? 48.052 37.081 -44.250 1.00 48.56 87 THR A N 1
ATOM 654 C CA . THR A 1 87 ? 48.990 36.013 -44.603 1.00 48.56 87 THR A CA 1
ATOM 655 C C . THR A 1 87 ? 50.310 36.225 -43.871 1.00 48.56 87 THR A C 1
ATOM 657 O O . THR A 1 87 ? 51.011 37.202 -44.132 1.00 48.56 87 THR A O 1
ATOM 660 N N . VAL A 1 88 ? 50.661 35.288 -42.991 1.00 43.53 88 VAL A N 1
ATOM 661 C CA . VAL A 1 88 ? 52.015 35.145 -42.453 1.00 43.53 88 VAL A CA 1
ATOM 662 C C . VAL A 1 88 ? 52.523 33.775 -42.869 1.00 43.53 88 VAL A C 1
ATOM 664 O O . VAL A 1 88 ? 51.995 32.744 -42.457 1.00 43.53 88 VAL A O 1
ATOM 667 N N . ASP A 1 89 ? 53.531 33.809 -43.733 1.00 52.88 89 ASP A N 1
ATOM 668 C CA . ASP A 1 89 ? 54.382 32.685 -44.090 1.00 52.88 89 ASP A CA 1
ATOM 669 C C . ASP A 1 89 ? 55.019 32.131 -42.807 1.00 52.88 89 ASP A C 1
ATOM 671 O O . ASP A 1 89 ? 55.752 32.832 -42.103 1.00 52.88 89 ASP A O 1
ATOM 675 N N . ALA A 1 90 ? 54.660 30.901 -42.449 1.00 43.34 90 ALA A N 1
ATOM 676 C CA . ALA A 1 90 ? 55.133 30.244 -41.244 1.00 43.34 90 ALA A CA 1
ATOM 677 C C . ALA A 1 90 ? 55.683 28.869 -41.609 1.00 43.34 90 ALA A C 1
ATOM 679 O O . ALA A 1 90 ? 54.956 27.950 -41.994 1.00 43.34 90 ALA A O 1
ATOM 680 N N . ALA A 1 91 ? 57.002 28.772 -41.456 1.00 48.53 91 ALA A N 1
ATOM 681 C CA . ALA A 1 91 ? 57.787 27.557 -41.362 1.00 48.53 91 ALA A CA 1
ATOM 682 C C . ALA A 1 91 ? 56.998 26.395 -40.738 1.00 48.53 91 ALA A C 1
ATOM 684 O O . ALA A 1 91 ? 56.314 26.571 -39.730 1.00 48.53 91 ALA A O 1
ATOM 685 N N . GLN A 1 92 ? 57.138 25.211 -41.342 1.00 56.81 92 GLN A N 1
ATOM 686 C CA . GLN A 1 92 ? 56.491 23.953 -40.963 1.00 56.81 92 GLN A CA 1
ATOM 687 C C . GLN A 1 92 ? 56.586 23.671 -39.457 1.00 56.81 92 GLN A C 1
ATOM 689 O O . GLN A 1 92 ? 57.518 23.035 -38.967 1.00 56.81 92 GLN A O 1
ATOM 694 N N . 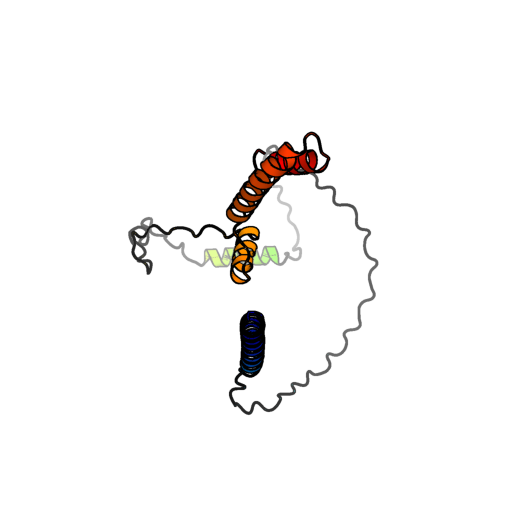ALA A 1 93 ? 55.573 24.128 -38.728 1.00 60.50 93 ALA A N 1
ATOM 695 C CA . ALA A 1 93 ? 55.270 23.672 -37.389 1.00 60.50 93 ALA A CA 1
ATOM 696 C C . ALA A 1 93 ? 54.706 22.242 -37.476 1.00 60.50 93 ALA A C 1
ATOM 698 O O . ALA A 1 93 ? 54.050 21.900 -38.468 1.00 60.50 93 ALA A O 1
ATOM 699 N N . PRO A 1 94 ? 54.936 21.385 -36.465 1.00 58.41 94 PRO A N 1
ATOM 700 C CA . PRO A 1 94 ? 54.345 20.056 -36.435 1.00 58.41 94 PRO A CA 1
ATOM 701 C C . PRO A 1 94 ? 52.822 20.197 -36.442 1.00 58.41 94 PRO A C 1
ATOM 703 O O . PRO A 1 94 ? 52.217 20.641 -35.466 1.00 58.41 94 PRO A O 1
ATOM 706 N N . VAL A 1 95 ? 52.215 19.849 -37.578 1.00 65.44 95 VAL A N 1
ATOM 707 C CA . VAL A 1 95 ? 50.770 19.928 -37.780 1.00 65.44 95 VAL A CA 1
ATOM 708 C C . VAL A 1 95 ? 50.104 19.082 -36.694 1.00 65.44 95 VAL A C 1
ATOM 710 O O . VAL A 1 95 ? 50.409 17.886 -36.588 1.00 65.44 95 VAL A O 1
ATOM 713 N N . PRO A 1 96 ? 49.223 19.664 -35.860 1.00 76.31 96 PRO A N 1
ATOM 714 C CA . PRO A 1 96 ? 48.538 18.901 -34.832 1.00 76.31 96 PRO A CA 1
ATOM 715 C C . PRO A 1 96 ? 47.766 17.766 -35.505 1.00 76.31 96 PRO A C 1
ATOM 717 O O . PRO A 1 96 ? 47.165 17.957 -36.563 1.00 76.31 96 PRO A O 1
ATOM 720 N N . LEU A 1 97 ? 47.765 16.577 -34.894 1.00 74.06 97 LEU A N 1
ATOM 721 C CA . LEU A 1 97 ? 47.158 15.368 -35.474 1.00 74.06 97 LEU A CA 1
ATOM 722 C C . LEU A 1 97 ? 45.716 15.594 -35.964 1.00 74.06 97 LEU A C 1
ATOM 724 O O . LEU A 1 97 ? 45.296 14.982 -36.941 1.00 74.06 97 LEU A O 1
ATOM 728 N N . GLN A 1 98 ? 44.988 16.514 -35.328 1.00 75.62 98 GLN A N 1
ATOM 729 C CA . GLN A 1 98 ? 43.629 16.893 -35.714 1.00 75.62 98 GLN A CA 1
ATOM 730 C C . GLN A 1 9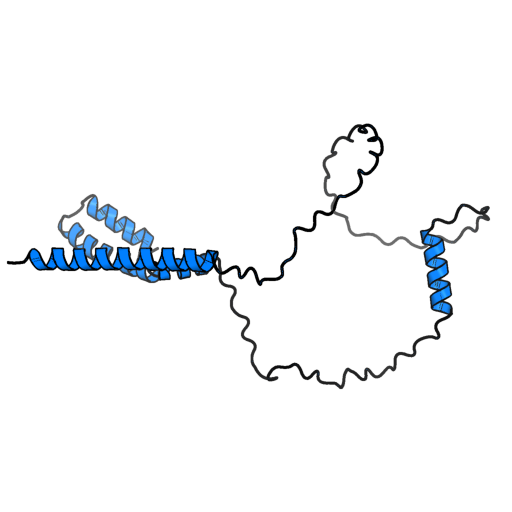8 ? 43.554 17.615 -37.068 1.00 75.62 98 GLN A C 1
ATOM 732 O O . GLN A 1 98 ? 42.670 17.315 -37.863 1.00 75.62 98 GLN A O 1
ATOM 737 N N . ALA A 1 99 ? 44.499 18.508 -37.374 1.00 78.56 99 ALA A N 1
ATOM 738 C CA . ALA A 1 99 ? 44.553 19.185 -38.670 1.00 78.56 99 ALA A CA 1
ATOM 739 C C . ALA A 1 99 ? 44.893 18.198 -39.799 1.00 78.56 99 ALA A C 1
ATOM 741 O O . ALA A 1 99 ? 44.288 18.242 -40.867 1.00 78.56 99 ALA A O 1
ATOM 742 N N . ARG A 1 100 ? 45.761 17.215 -39.525 1.00 81.12 100 ARG A N 1
ATOM 743 C CA . ARG A 1 100 ? 46.074 16.144 -40.483 1.00 81.12 100 ARG A CA 1
ATOM 744 C C . ARG A 1 100 ? 44.880 15.219 -40.742 1.00 81.12 100 ARG A C 1
ATOM 746 O O . ARG A 1 100 ? 44.687 14.767 -41.867 1.00 81.12 100 ARG A O 1
ATOM 753 N N . LEU A 1 101 ? 44.075 14.945 -39.713 1.00 83.12 101 LEU A N 1
ATOM 754 C CA . LEU A 1 101 ? 42.855 14.145 -39.840 1.00 83.12 101 LEU A CA 1
ATOM 755 C C . LEU A 1 101 ? 41.793 14.867 -40.687 1.00 83.12 101 LEU A C 1
ATOM 757 O O . LEU A 1 101 ? 41.121 14.224 -41.490 1.00 83.12 101 LEU A O 1
ATOM 761 N N . LEU A 1 102 ? 41.675 16.192 -40.542 1.00 84.19 102 LEU A N 1
ATOM 762 C CA . LEU A 1 102 ? 40.763 17.023 -41.335 1.00 84.19 102 LEU A CA 1
ATOM 763 C C . LEU A 1 102 ? 41.179 17.106 -42.810 1.00 84.19 102 LEU A C 1
ATOM 765 O O . LEU A 1 102 ? 40.333 16.986 -43.691 1.00 84.19 102 LEU A O 1
ATOM 769 N N . GLU A 1 103 ? 42.473 17.243 -43.103 1.00 84.81 103 GLU A N 1
ATOM 770 C CA . GLU A 1 103 ? 42.959 17.197 -44.489 1.00 84.81 103 GLU A CA 1
ATOM 771 C C . GLU A 1 103 ? 42.730 15.825 -45.132 1.00 84.81 103 GLU A C 1
ATOM 773 O O . GLU A 1 103 ? 42.316 15.736 -46.289 1.00 84.81 103 GLU A O 1
ATOM 778 N N . GLN A 1 104 ? 42.952 14.740 -44.384 1.00 84.88 104 GLN A N 1
ATOM 779 C CA . GLN A 1 104 ? 42.710 13.385 -44.878 1.00 84.88 104 GLN A CA 1
ATOM 780 C C . GLN A 1 104 ? 41.225 13.111 -45.124 1.00 84.88 104 GLN A C 1
ATOM 782 O O . GLN A 1 104 ? 40.889 12.497 -46.137 1.00 84.88 104 GLN A O 1
ATOM 787 N N . SER A 1 105 ? 40.334 13.571 -44.242 1.00 81.62 105 SER A N 1
ATOM 788 C CA . SER A 1 105 ? 38.892 13.403 -44.433 1.00 81.62 105 SER A CA 1
ATOM 789 C C . SER A 1 105 ? 38.374 14.245 -45.600 1.00 81.62 105 SER A C 1
ATOM 791 O O . SER A 1 105 ? 37.581 13.740 -46.393 1.00 81.62 105 SER A O 1
ATOM 793 N N . ALA A 1 106 ? 38.882 15.468 -45.783 1.00 81.62 106 ALA A N 1
ATOM 794 C CA . ALA A 1 106 ? 38.557 16.311 -46.931 1.00 81.62 106 ALA A CA 1
ATOM 795 C C . ALA A 1 106 ? 39.047 15.695 -48.253 1.00 81.62 106 ALA A C 1
ATOM 797 O O . ALA A 1 106 ? 38.296 15.627 -49.226 1.00 81.62 106 ALA A O 1
ATOM 798 N N . ALA A 1 107 ? 40.275 15.167 -48.283 1.00 83.81 107 ALA A N 1
ATOM 799 C CA . ALA A 1 107 ? 40.818 14.481 -49.453 1.00 83.81 107 ALA A CA 1
ATOM 800 C C . ALA A 1 107 ? 40.081 13.165 -49.762 1.00 83.81 107 ALA A C 1
ATOM 802 O O . ALA A 1 107 ? 39.932 12.805 -50.929 1.00 83.81 107 ALA A O 1
ATOM 803 N N . ALA A 1 108 ? 39.612 12.445 -48.738 1.00 80.69 108 ALA A N 1
ATOM 804 C CA . ALA A 1 108 ? 38.786 11.253 -48.909 1.00 80.69 108 ALA A CA 1
ATOM 805 C C . ALA A 1 108 ? 37.390 11.607 -49.444 1.00 80.69 108 ALA A C 1
ATOM 807 O O . ALA A 1 108 ? 36.921 10.959 -50.377 1.00 80.69 108 ALA A O 1
ATOM 808 N N . ALA A 1 109 ? 36.764 12.665 -48.921 1.00 77.19 109 ALA A N 1
ATOM 809 C CA . ALA A 1 109 ? 35.469 13.154 -49.388 1.00 77.19 109 ALA A CA 1
ATOM 810 C C . ALA A 1 109 ? 35.528 13.629 -50.849 1.00 77.19 109 ALA A C 1
ATOM 812 O O . ALA A 1 109 ? 34.637 13.309 -51.626 1.00 77.19 109 ALA A O 1
ATOM 813 N N . ALA A 1 110 ? 36.613 14.296 -51.256 1.00 75.94 110 ALA A N 1
ATOM 814 C CA . ALA A 1 110 ? 36.811 14.749 -52.634 1.00 75.94 110 ALA A CA 1
ATOM 815 C C . ALA A 1 110 ? 36.965 13.605 -53.658 1.00 75.94 110 ALA A C 1
ATOM 817 O O . ALA A 1 110 ? 36.785 13.821 -54.854 1.00 75.94 110 ALA A O 1
AT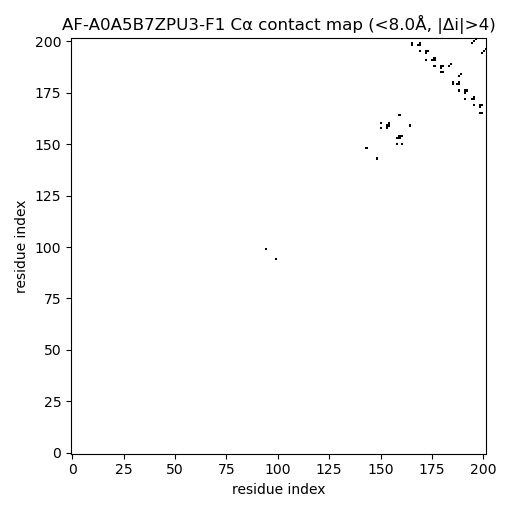OM 818 N N . ARG A 1 111 ? 37.312 12.388 -53.212 1.00 77.88 111 ARG A N 1
ATOM 819 C CA . ARG A 1 111 ? 37.436 11.198 -54.077 1.00 77.88 111 ARG A CA 1
ATOM 820 C C . ARG A 1 111 ? 36.127 10.435 -54.248 1.00 77.88 111 ARG A C 1
ATOM 822 O O . ARG A 1 111 ? 36.049 9.564 -55.112 1.00 77.88 111 ARG A O 1
ATOM 829 N N . VAL A 1 112 ? 35.123 10.725 -53.427 1.00 76.31 112 VAL A N 1
ATOM 830 C CA . VAL A 1 112 ? 33.794 10.133 -53.554 1.00 76.31 112 VAL A CA 1
ATOM 831 C C . VAL A 1 112 ? 32.989 11.045 -54.471 1.00 76.31 112 VAL A C 1
ATOM 833 O O . VAL A 1 112 ? 32.806 12.222 -54.173 1.00 76.31 112 VAL A O 1
ATOM 836 N N . ALA A 1 113 ? 32.543 10.516 -55.614 1.00 67.88 113 ALA A N 1
ATOM 837 C CA . ALA A 1 113 ? 31.630 11.242 -56.492 1.00 67.88 113 ALA A CA 1
ATOM 838 C C . ALA A 1 113 ? 30.408 11.705 -55.676 1.00 67.88 113 ALA A C 1
ATOM 840 O O . ALA A 1 113 ? 29.949 10.940 -54.820 1.00 67.88 113 ALA A O 1
ATOM 841 N N . PRO A 1 114 ? 29.893 12.930 -55.894 1.00 70.50 114 PRO A N 1
ATOM 842 C CA . PRO A 1 114 ? 28.727 13.407 -55.166 1.00 70.50 114 PRO A CA 1
ATOM 843 C C . PRO A 1 114 ? 27.606 12.381 -55.316 1.00 70.50 114 PRO A C 1
ATOM 845 O O . PRO A 1 114 ? 27.218 12.022 -56.426 1.00 70.50 114 PRO A O 1
ATOM 848 N N . ILE A 1 115 ? 27.138 11.859 -54.183 1.00 68.62 115 ILE A N 1
ATOM 849 C CA . ILE A 1 115 ? 25.998 10.953 -54.157 1.00 68.62 115 ILE A CA 1
ATOM 850 C C . ILE A 1 115 ? 24.798 11.804 -54.559 1.00 68.62 115 ILE A C 1
ATOM 852 O O . ILE A 1 115 ? 24.343 12.644 -53.782 1.00 68.62 115 ILE A O 1
ATOM 856 N N . GLU A 1 116 ? 24.320 11.625 -55.786 1.00 66.62 116 GLU A N 1
ATOM 857 C CA . GLU A 1 116 ? 23.059 12.202 -56.231 1.00 66.62 116 GLU A CA 1
ATOM 858 C C . GLU A 1 116 ? 21.947 11.560 -55.401 1.00 66.62 116 GLU A C 1
ATOM 860 O O . GLU A 1 116 ? 21.542 10.423 -55.639 1.00 66.62 116 GLU A O 1
ATOM 865 N N . ILE A 1 117 ? 21.497 12.265 -54.362 1.00 66.06 117 ILE A N 1
ATOM 866 C CA . ILE A 1 117 ? 20.310 11.871 -53.613 1.00 66.06 117 ILE A CA 1
ATOM 867 C C . ILE A 1 117 ? 19.124 12.209 -54.522 1.00 66.06 117 ILE A C 1
ATOM 869 O O . ILE A 1 117 ? 18.909 13.394 -54.800 1.00 66.06 117 ILE A O 1
ATOM 873 N N . PRO A 1 118 ? 18.368 11.218 -55.025 1.00 65.69 118 PRO A N 1
ATOM 874 C CA . PRO A 1 118 ? 17.197 11.511 -55.831 1.00 65.69 118 PRO A CA 1
ATOM 875 C C . PRO A 1 118 ? 16.241 12.384 -55.014 1.00 65.69 118 PRO A C 1
ATOM 877 O O . PRO A 1 118 ? 15.922 12.069 -53.870 1.00 65.69 118 PRO A O 1
ATOM 880 N N . ALA A 1 119 ? 15.769 13.485 -55.608 1.00 67.06 119 ALA A N 1
ATOM 881 C CA . ALA A 1 119 ? 14.829 14.416 -54.970 1.00 67.06 119 ALA A CA 1
ATOM 882 C C . ALA A 1 119 ? 13.505 13.744 -54.558 1.00 67.06 119 ALA A C 1
ATOM 884 O O . ALA A 1 119 ? 12.732 14.294 -53.777 1.00 67.06 119 ALA A O 1
ATOM 885 N N . HIS A 1 120 ? 13.246 12.554 -55.099 1.00 65.94 120 HIS A N 1
ATOM 886 C CA . HIS A 1 120 ? 12.124 11.720 -54.732 1.00 65.94 120 HIS A CA 1
ATOM 887 C C . HIS A 1 120 ? 12.569 10.654 -53.726 1.00 65.94 120 HIS A C 1
ATOM 889 O O . HIS A 1 120 ? 13.291 9.712 -54.063 1.00 65.94 120 HIS A O 1
ATOM 895 N N . ASP A 1 121 ? 12.123 10.822 -52.483 1.00 68.88 121 ASP A N 1
ATOM 896 C CA . ASP A 1 121 ? 12.302 9.844 -51.419 1.00 68.88 121 ASP A CA 1
ATOM 897 C C . ASP A 1 121 ? 11.453 8.598 -51.717 1.00 68.88 121 ASP A C 1
ATOM 899 O O . ASP A 1 121 ? 10.252 8.556 -51.457 1.00 68.88 121 ASP A O 1
ATOM 903 N N . ALA A 1 122 ? 12.088 7.561 -52.266 1.00 64.19 122 ALA A N 1
ATOM 904 C CA . ALA A 1 122 ? 11.450 6.279 -52.568 1.00 64.19 122 ALA A CA 1
ATOM 905 C C . ALA A 1 122 ? 10.902 5.552 -51.318 1.00 64.19 122 ALA A C 1
ATOM 907 O O . ALA A 1 122 ? 10.203 4.542 -51.442 1.00 64.19 122 ALA A O 1
ATOM 908 N N . LEU A 1 123 ? 11.225 6.029 -50.110 1.00 64.62 123 LEU A N 1
ATOM 909 C CA . LEU A 1 123 ? 10.676 5.528 -48.853 1.00 64.62 123 LEU A CA 1
ATOM 910 C C . LEU A 1 123 ? 9.452 6.323 -48.383 1.00 64.62 123 LEU A C 1
ATOM 912 O O . LEU A 1 123 ? 8.694 5.792 -47.572 1.00 64.62 123 LEU A O 1
ATOM 916 N N . ALA A 1 124 ? 9.203 7.524 -48.917 1.00 64.00 124 ALA A N 1
ATOM 917 C CA . ALA A 1 124 ? 8.036 8.333 -48.561 1.00 64.00 124 ALA A CA 1
ATOM 918 C C . ALA A 1 124 ? 6.715 7.659 -48.972 1.00 64.00 124 ALA A C 1
ATOM 920 O O . ALA A 1 124 ? 5.744 7.691 -48.216 1.00 64.00 124 ALA A O 1
ATOM 921 N N . ASP A 1 125 ? 6.699 6.960 -50.111 1.00 62.53 125 ASP A N 1
ATOM 922 C CA . ASP A 1 125 ? 5.529 6.197 -50.576 1.00 62.53 125 ASP A CA 1
ATOM 923 C C . ASP A 1 125 ? 5.418 4.805 -49.933 1.00 62.53 125 ASP A C 1
ATOM 925 O O . ASP A 1 125 ? 4.436 4.076 -50.119 1.00 62.53 125 ASP A O 1
ATOM 929 N N . ARG A 1 126 ? 6.414 4.405 -49.136 1.00 62.56 126 ARG A N 1
ATOM 930 C CA . ARG A 1 126 ? 6.446 3.094 -48.494 1.00 62.56 126 ARG A CA 1
ATOM 931 C C . ARG A 1 126 ? 5.826 3.194 -47.104 1.00 62.56 126 ARG A C 1
ATOM 933 O O . ARG A 1 126 ? 6.505 3.447 -46.114 1.00 62.56 126 ARG A O 1
ATOM 940 N N . GLN A 1 127 ? 4.526 2.912 -47.001 1.00 64.00 127 GLN A N 1
ATOM 941 C CA . GLN A 1 127 ? 3.908 2.685 -45.693 1.00 64.00 127 GLN A CA 1
ATOM 942 C C . GLN A 1 127 ? 4.617 1.517 -44.996 1.00 64.00 127 GLN A C 1
ATOM 944 O O . GLN A 1 127 ? 4.506 0.360 -45.412 1.00 64.00 127 GLN A O 1
ATOM 949 N N . ALA A 1 128 ? 5.358 1.819 -43.929 1.00 66.50 128 ALA A N 1
ATOM 950 C CA . ALA A 1 128 ? 5.985 0.811 -43.093 1.00 66.50 128 ALA A CA 1
ATOM 951 C C . ALA A 1 128 ? 4.897 -0.114 -42.525 1.00 66.50 128 ALA A C 1
ATOM 953 O O . ALA A 1 128 ? 4.109 0.276 -41.661 1.00 66.50 128 ALA A O 1
ATOM 954 N N . ARG A 1 129 ? 4.841 -1.358 -43.016 1.00 64.88 129 ARG A N 1
ATOM 955 C CA . ARG A 1 129 ? 4.028 -2.424 -42.418 1.00 64.88 129 ARG A CA 1
ATOM 956 C C . ARG A 1 129 ? 4.669 -2.826 -41.094 1.00 64.88 129 ARG A C 1
ATOM 958 O O . ARG A 1 129 ? 5.470 -3.753 -41.026 1.00 64.88 129 ARG A O 1
ATOM 965 N N . LEU A 1 130 ? 4.329 -2.088 -40.046 1.00 66.06 130 LEU A N 1
ATOM 966 C CA . LEU A 1 130 ? 4.667 -2.452 -38.678 1.00 66.06 130 LEU A CA 1
ATOM 967 C C . LEU A 1 130 ? 3.941 -3.767 -38.330 1.00 66.06 130 LEU A C 1
ATOM 969 O O . LEU A 1 130 ? 2.754 -3.903 -38.646 1.00 66.06 130 LEU A O 1
ATOM 973 N N . PRO A 1 131 ? 4.611 -4.747 -37.698 1.00 60.00 131 PRO A N 1
ATOM 974 C CA . PRO A 1 131 ? 3.945 -5.931 -37.172 1.00 60.00 131 PRO A CA 1
ATOM 975 C C . PRO A 1 131 ? 3.022 -5.508 -36.022 1.00 60.00 131 PRO A C 1
ATOM 977 O O . PRO A 1 131 ? 3.449 -5.257 -34.900 1.00 60.00 131 PRO A O 1
ATOM 980 N N . GLY A 1 132 ? 1.740 -5.360 -36.338 1.00 61.50 132 GLY A N 1
ATOM 981 C CA . GLY A 1 132 ? 0.712 -4.878 -35.424 1.00 61.50 132 GLY A CA 1
ATOM 982 C C . GLY A 1 132 ? -0.444 -4.287 -36.219 1.00 61.50 132 GLY A C 1
ATOM 983 O O . GLY A 1 132 ? -0.243 -3.626 -37.233 1.00 61.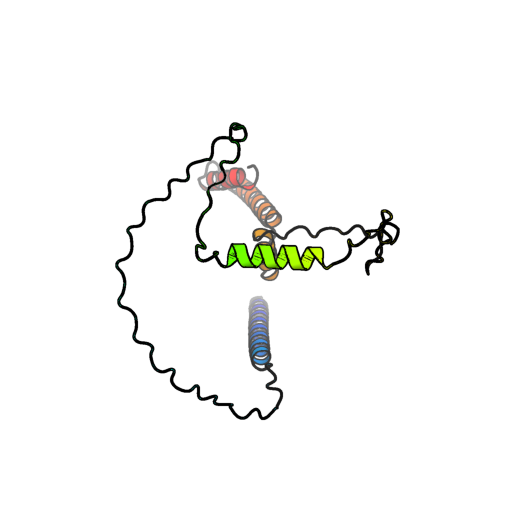50 132 GLY A O 1
ATOM 984 N N . ARG A 1 133 ? -1.682 -4.563 -35.807 1.00 58.09 133 ARG A N 1
ATOM 985 C CA . ARG A 1 133 ? -2.892 -4.098 -36.497 1.00 58.09 133 ARG A CA 1
ATOM 986 C C . ARG A 1 133 ? -2.904 -2.563 -36.534 1.00 58.09 133 ARG A C 1
ATOM 988 O O . ARG A 1 133 ? -3.218 -1.930 -35.526 1.00 58.09 133 ARG A O 1
ATOM 995 N N . ALA A 1 134 ? -2.569 -1.972 -37.681 1.00 54.28 134 ALA A N 1
ATOM 996 C CA . ALA A 1 134 ? -2.720 -0.541 -37.926 1.00 54.28 134 ALA A CA 1
ATOM 997 C C . ALA A 1 134 ? -4.199 -0.175 -37.714 1.00 54.28 134 ALA A C 1
ATOM 999 O O . ALA A 1 134 ? -5.069 -0.617 -38.462 1.00 54.28 134 ALA A O 1
ATOM 1000 N N . GLY A 1 135 ? -4.493 0.526 -36.619 1.00 56.56 135 GLY A N 1
ATOM 1001 C CA . GLY A 1 135 ? -5.861 0.836 -36.185 1.00 56.56 135 GLY A CA 1
ATOM 1002 C C . GLY A 1 135 ? -6.173 0.460 -34.734 1.00 56.56 135 GLY A C 1
ATOM 1003 O O . GLY A 1 135 ? -7.228 0.825 -34.219 1.00 56.56 135 GLY A O 1
ATOM 1004 N N . GLY A 1 136 ? -5.268 -0.231 -34.038 1.00 61.19 136 GLY A N 1
ATOM 1005 C CA . GLY A 1 136 ? -5.349 -0.368 -32.588 1.00 61.19 136 GLY A CA 1
ATOM 1006 C C . GLY A 1 136 ? -4.934 0.932 -31.901 1.00 61.19 136 GLY A C 1
ATOM 1007 O O . GLY A 1 136 ? -3.781 1.339 -31.986 1.00 61.19 136 GLY A O 1
ATOM 1008 N N . ARG A 1 137 ? -5.858 1.582 -31.190 1.00 65.44 137 ARG A N 1
ATOM 1009 C CA . ARG A 1 137 ? -5.525 2.617 -30.200 1.00 65.44 137 ARG A CA 1
ATOM 1010 C C . ARG A 1 137 ? -4.600 2.000 -29.150 1.00 65.44 137 ARG A C 1
ATOM 1012 O O . ARG A 1 137 ? -5.060 1.254 -28.288 1.00 65.44 137 ARG A O 1
ATOM 1019 N N . PHE A 1 138 ? -3.303 2.281 -29.245 1.00 61.12 138 PHE A N 1
ATOM 1020 C CA . PHE A 1 138 ? -2.337 1.930 -28.212 1.00 61.12 138 PHE A CA 1
ATOM 1021 C C . PHE A 1 138 ? -2.711 2.711 -26.953 1.00 61.12 138 PHE A C 1
ATOM 1023 O O . PHE A 1 138 ? -2.426 3.902 -26.840 1.00 61.12 138 PHE A O 1
ATOM 1030 N N . ARG A 1 139 ? -3.415 2.068 -26.015 1.00 64.94 139 ARG A N 1
ATOM 1031 C CA . ARG A 1 139 ? -3.572 2.639 -24.680 1.00 64.94 139 ARG A CA 1
ATOM 1032 C C . ARG A 1 139 ? -2.219 2.543 -24.001 1.00 64.94 139 ARG A C 1
ATOM 1034 O O . ARG A 1 139 ? -1.800 1.460 -23.603 1.00 64.94 139 ARG A O 1
ATOM 1041 N N . MET A 1 140 ? -1.533 3.678 -23.923 1.00 66.75 140 MET A N 1
ATOM 1042 C CA . MET A 1 140 ? -0.356 3.821 -23.084 1.00 66.75 140 MET A CA 1
ATOM 1043 C C . MET A 1 140 ? -0.768 3.433 -21.664 1.00 66.75 140 MET A C 1
ATOM 1045 O O . MET A 1 140 ? -1.740 3.970 -21.133 1.00 66.75 140 MET A O 1
ATOM 1049 N N . HIS A 1 141 ? -0.102 2.427 -21.103 1.00 67.81 141 HIS A N 1
ATOM 1050 C CA . HIS A 1 141 ? -0.416 1.964 -19.762 1.00 67.81 141 HIS A CA 1
ATOM 1051 C C . HIS A 1 141 ? -0.126 3.110 -18.787 1.00 67.81 141 HIS A C 1
ATOM 1053 O O . HIS A 1 141 ? 0.944 3.724 -18.861 1.00 67.81 141 HIS A O 1
ATOM 1059 N N . GLU A 1 142 ? -1.085 3.440 -17.923 1.00 73.75 142 GLU A N 1
ATOM 1060 C CA . GLU A 1 142 ? -0.850 4.437 -16.883 1.00 73.75 142 GLU A CA 1
ATOM 1061 C C . GLU A 1 142 ? 0.295 3.956 -15.995 1.00 73.75 142 GLU A C 1
ATOM 1063 O O . GLU A 1 142 ? 0.377 2.783 -15.621 1.00 73.75 142 GLU A O 1
ATOM 1068 N N . ARG A 1 143 ? 1.233 4.862 -15.711 1.00 73.25 143 ARG A N 1
ATOM 1069 C CA . ARG A 1 143 ? 2.387 4.537 -14.878 1.00 73.25 143 ARG A CA 1
ATOM 1070 C C . ARG A 1 143 ? 1.879 4.216 -13.476 1.00 73.25 143 ARG A C 1
ATOM 1072 O O . ARG A 1 143 ? 1.362 5.102 -12.802 1.00 73.25 143 ARG A O 1
ATOM 1079 N N . LEU A 1 144 ? 2.062 2.969 -13.043 1.00 73.50 144 LEU A N 1
ATOM 1080 C CA . LEU A 1 144 ? 1.828 2.576 -11.657 1.00 73.50 144 LEU A CA 1
ATOM 1081 C C . LEU A 1 144 ? 2.708 3.432 -10.745 1.00 73.50 144 LEU A C 1
ATOM 1083 O O . LEU A 1 144 ? 3.937 3.413 -10.848 1.00 73.50 144 LEU A O 1
ATOM 1087 N N . SER A 1 145 ? 2.071 4.198 -9.864 1.00 81.75 145 SER A N 1
ATOM 1088 C CA . SER A 1 145 ? 2.790 4.947 -8.839 1.00 81.75 145 SER A CA 1
ATOM 1089 C C . SER A 1 145 ? 3.312 3.981 -7.763 1.00 81.75 145 SER A C 1
ATOM 1091 O O . SER A 1 145 ? 2.705 2.931 -7.524 1.00 81.75 145 SER A O 1
ATOM 1093 N N . PRO A 1 146 ? 4.414 4.310 -7.067 1.00 77.50 146 PRO A N 1
ATOM 1094 C CA . PRO A 1 146 ? 4.928 3.471 -5.983 1.00 77.50 146 PRO A CA 1
ATOM 1095 C C . PRO A 1 146 ? 3.888 3.242 -4.873 1.00 77.50 146 PRO A C 1
ATOM 1097 O O . PRO A 1 146 ? 3.804 2.141 -4.336 1.00 77.50 146 PRO A O 1
ATOM 1100 N N . ALA A 1 147 ? 3.033 4.230 -4.586 1.00 77.12 147 ALA A N 1
ATOM 1101 C CA . ALA A 1 147 ? 1.927 4.078 -3.638 1.00 77.12 147 ALA A CA 1
ATOM 1102 C C . ALA A 1 147 ? 0.912 3.017 -4.096 1.00 77.12 147 ALA A C 1
ATOM 1104 O O . ALA A 1 147 ? 0.428 2.223 -3.293 1.00 77.12 147 ALA A O 1
ATOM 1105 N N . GLN A 1 148 ? 0.630 2.960 -5.397 1.00 78.31 148 GLN A N 1
ATOM 1106 C CA . GLN A 1 148 ? -0.304 2.004 -5.983 1.00 78.31 148 GLN A CA 1
ATOM 1107 C C . GLN A 1 148 ? 0.261 0.578 -5.985 1.00 78.31 148 GLN A C 1
ATOM 1109 O O . GLN A 1 148 ? -0.477 -0.370 -5.728 1.00 78.31 148 GLN A O 1
ATOM 1114 N N . ALA A 1 149 ? 1.572 0.423 -6.196 1.00 81.94 149 ALA A N 1
ATOM 1115 C CA . ALA A 1 149 ? 2.252 -0.863 -6.059 1.00 81.94 149 ALA A CA 1
ATOM 1116 C C . ALA A 1 149 ? 2.205 -1.376 -4.609 1.00 81.94 149 ALA A C 1
ATOM 1118 O O . ALA A 1 149 ? 1.853 -2.530 -4.377 1.00 81.94 149 ALA A O 1
ATOM 1119 N N . VAL A 1 150 ? 2.482 -0.509 -3.628 1.00 82.12 150 VAL A N 1
ATOM 1120 C CA . VAL A 1 150 ? 2.395 -0.866 -2.202 1.00 82.12 150 VAL A CA 1
ATOM 1121 C C . VAL A 1 150 ? 0.960 -1.209 -1.803 1.00 82.12 150 VAL A C 1
ATOM 1123 O O . VAL A 1 150 ? 0.756 -2.202 -1.114 1.00 82.12 150 VAL A O 1
ATOM 1126 N N . ALA A 1 151 ? -0.038 -0.456 -2.272 1.00 77.44 151 ALA A N 1
ATOM 1127 C CA . ALA A 1 151 ? -1.445 -0.772 -2.029 1.00 77.44 151 ALA A CA 1
ATOM 1128 C C . ALA A 1 151 ? -1.836 -2.131 -2.633 1.00 77.44 151 ALA A C 1
ATOM 1130 O O . ALA A 1 151 ? -2.499 -2.932 -1.981 1.00 77.44 151 ALA A O 1
ATOM 1131 N N . MET A 1 152 ? -1.379 -2.429 -3.853 1.00 79.81 152 MET A N 1
ATOM 1132 C CA . MET A 1 152 ? -1.652 -3.701 -4.525 1.00 79.81 152 MET A CA 1
ATOM 1133 C C . MET A 1 152 ? -1.019 -4.890 -3.790 1.00 79.81 152 MET A C 1
ATOM 1135 O O . MET A 1 152 ? -1.674 -5.913 -3.602 1.00 79.81 152 MET A O 1
ATOM 1139 N N . VAL A 1 153 ? 0.220 -4.739 -3.314 1.00 82.69 153 VAL A N 1
ATOM 1140 C CA . VAL A 1 153 ? 0.871 -5.741 -2.457 1.00 82.69 153 VAL A CA 1
ATOM 1141 C C . VAL A 1 153 ? 0.142 -5.859 -1.120 1.00 82.69 153 VAL A C 1
ATOM 1143 O O . VAL A 1 153 ? -0.139 -6.968 -0.681 1.00 82.69 153 VAL A O 1
ATOM 1146 N N . GLY A 1 154 ? -0.238 -4.740 -0.504 1.00 79.56 154 GLY A N 1
ATOM 1147 C CA . GLY A 1 154 ? -1.008 -4.712 0.738 1.00 79.56 154 GLY A CA 1
ATOM 1148 C C . GLY A 1 154 ? -2.300 -5.522 0.641 1.00 79.56 154 GLY A C 1
ATOM 1149 O O . GLY A 1 154 ? -2.568 -6.332 1.525 1.00 79.56 154 GLY A O 1
ATOM 1150 N N . LYS A 1 155 ? -3.043 -5.403 -0.466 1.00 80.69 155 LYS A N 1
ATOM 1151 C CA . LYS A 1 155 ? -4.265 -6.191 -0.718 1.00 80.69 155 LYS A CA 1
ATOM 1152 C C . LYS A 1 155 ? -4.033 -7.698 -0.737 1.00 80.69 155 LYS A C 1
ATOM 1154 O O . LYS A 1 155 ? -4.865 -8.443 -0.228 1.00 80.69 155 LYS A O 1
ATOM 1159 N N . LEU A 1 156 ? -2.901 -8.158 -1.272 1.00 83.31 156 LEU A N 1
ATOM 1160 C CA . LEU A 1 156 ? -2.554 -9.586 -1.296 1.00 83.31 156 LEU A CA 1
ATOM 1161 C C . LEU A 1 156 ? -2.349 -10.164 0.114 1.00 83.31 156 LEU A C 1
ATOM 1163 O O . LEU A 1 156 ? -2.543 -11.359 0.316 1.00 83.31 156 LEU A O 1
ATOM 1167 N N . PHE A 1 157 ? -2.009 -9.320 1.091 1.00 83.69 157 PHE A N 1
ATOM 1168 C CA . PHE A 1 157 ? -1.864 -9.691 2.501 1.00 83.69 157 PHE A CA 1
ATOM 1169 C C . PHE A 1 157 ? -3.086 -9.309 3.359 1.00 83.69 157 PHE A C 1
ATOM 1171 O O . PHE A 1 157 ? -2.998 -9.312 4.585 1.00 83.69 157 PHE A O 1
ATOM 1178 N N . GLY A 1 158 ? -4.229 -8.992 2.737 1.00 78.12 158 GLY A N 1
ATOM 1179 C CA . GLY A 1 158 ? -5.469 -8.637 3.439 1.00 78.12 158 GLY A CA 1
ATOM 1180 C C . GLY A 1 158 ? -5.606 -7.155 3.809 1.00 78.12 158 GLY A C 1
ATOM 1181 O O . GLY A 1 158 ? -6.468 -6.802 4.610 1.00 78.12 158 GLY A O 1
ATOM 1182 N N . GLY A 1 159 ? -4.771 -6.279 3.249 1.00 77.25 159 GLY A N 1
ATOM 1183 C CA . GLY A 1 159 ? -4.935 -4.832 3.357 1.00 77.25 159 GLY A CA 1
ATOM 1184 C C . GLY A 1 159 ? -6.189 -4.358 2.621 1.00 77.25 15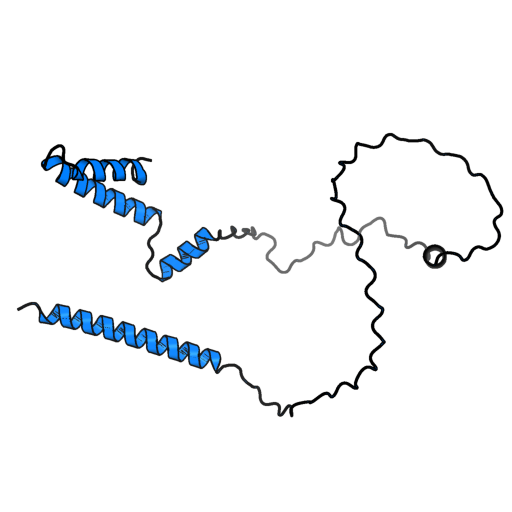9 GLY A C 1
ATOM 1185 O O . GLY A 1 159 ? -6.413 -4.725 1.470 1.00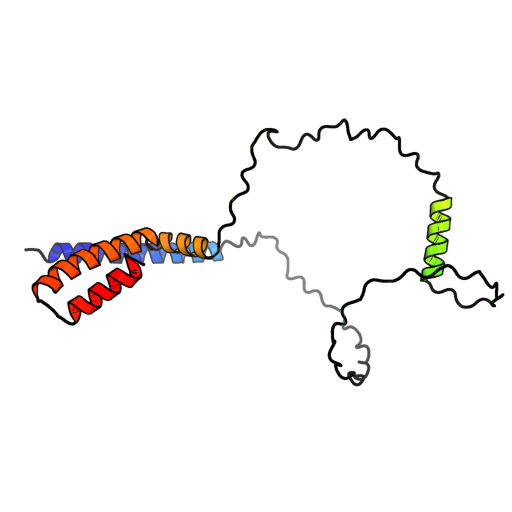 77.25 159 GLY A O 1
ATOM 1186 N N . MET A 1 160 ? -7.001 -3.538 3.285 1.00 76.62 160 MET A N 1
ATOM 1187 C CA . MET A 1 160 ? -8.178 -2.908 2.679 1.00 76.62 160 MET A CA 1
ATOM 1188 C C . MET A 1 160 ? -7.790 -1.697 1.833 1.00 76.62 160 MET A C 1
ATOM 1190 O O . MET A 1 160 ? -6.736 -1.083 2.032 1.00 76.62 160 MET A O 1
ATOM 1194 N N . ASP A 1 161 ? -8.662 -1.345 0.889 1.00 80.94 161 ASP A N 1
ATOM 1195 C CA . ASP A 1 161 ? -8.517 -0.113 0.125 1.00 80.94 161 ASP A CA 1
ATOM 1196 C C . ASP A 1 161 ? -8.567 1.119 1.045 1.00 80.94 161 ASP A C 1
ATOM 1198 O O . ASP A 1 161 ? -9.312 1.116 2.026 1.00 80.94 161 ASP A O 1
ATOM 1202 N N . PRO A 1 162 ? -7.834 2.205 0.739 1.00 79.88 162 PRO A N 1
ATOM 1203 C CA . PRO A 1 162 ? -7.876 3.433 1.537 1.00 79.88 162 PRO A CA 1
ATOM 1204 C C . PRO A 1 162 ? -9.298 3.982 1.717 1.00 79.88 162 PRO A C 1
ATOM 1206 O O . PRO A 1 162 ? -9.659 4.438 2.802 1.00 79.88 162 PRO A O 1
ATOM 1209 N N . ASP A 1 163 ? -10.121 3.886 0.671 1.00 83.75 163 ASP A N 1
ATOM 1210 C CA . ASP A 1 163 ? -11.519 4.319 0.697 1.00 83.75 163 ASP A CA 1
ATOM 1211 C C . ASP A 1 163 ? -12.387 3.410 1.576 1.00 83.75 163 ASP A C 1
ATOM 1213 O O . ASP A 1 163 ? -13.266 3.886 2.295 1.00 83.75 163 ASP A O 1
ATOM 1217 N N . GLU A 1 164 ? -12.104 2.107 1.579 1.00 85.31 164 GLU A N 1
ATOM 1218 C CA . GLU A 1 164 ? -12.797 1.122 2.410 1.00 85.31 164 GLU A CA 1
ATOM 1219 C C . GLU A 1 164 ? -12.419 1.284 3.889 1.00 85.31 164 GLU A C 1
ATOM 1221 O O . GLU A 1 164 ? -13.292 1.300 4.758 1.00 85.31 164 GLU A O 1
ATOM 1226 N N . ILE A 1 165 ? -11.136 1.538 4.172 1.00 85.69 165 ILE A N 1
ATOM 1227 C CA . ILE A 1 165 ? -10.638 1.901 5.505 1.00 85.69 165 ILE A CA 1
ATOM 1228 C C . ILE A 1 165 ? -11.349 3.163 6.000 1.00 85.69 165 ILE A C 1
ATOM 1230 O O . ILE A 1 165 ? -11.861 3.187 7.121 1.00 85.69 165 ILE A O 1
ATOM 1234 N N . ARG A 1 166 ? -11.435 4.207 5.165 1.00 88.12 166 ARG A N 1
ATOM 1235 C CA . ARG A 1 166 ? -12.134 5.449 5.515 1.00 88.12 166 ARG A CA 1
ATOM 1236 C C . ARG A 1 166 ? -13.618 5.197 5.793 1.00 88.12 166 ARG A C 1
ATOM 1238 O O . ARG A 1 166 ? -14.125 5.641 6.823 1.00 88.12 166 ARG A O 1
ATOM 1245 N N . ALA A 1 167 ? -14.308 4.453 4.929 1.00 89.12 167 ALA A N 1
ATOM 1246 C CA . ALA A 1 167 ? -15.720 4.119 5.107 1.00 89.12 167 ALA A CA 1
ATOM 1247 C C . ALA A 1 167 ? -15.973 3.337 6.406 1.00 89.12 167 ALA A C 1
ATOM 1249 O O . ALA A 1 167 ? -16.932 3.620 7.133 1.00 89.12 167 ALA A O 1
ATOM 1250 N N . GLN A 1 168 ? -15.091 2.393 6.743 1.00 90.38 168 GLN A N 1
ATOM 1251 C CA . GLN A 1 168 ? -15.177 1.615 7.973 1.00 90.38 168 GLN A CA 1
ATOM 1252 C C . GLN A 1 168 ? -14.943 2.481 9.219 1.00 90.38 168 GLN A C 1
ATOM 1254 O O . GLN A 1 168 ? -15.713 2.385 10.180 1.00 90.38 168 GLN A O 1
ATOM 1259 N N . ILE A 1 169 ? -13.928 3.355 9.195 1.00 91.50 169 ILE A N 1
ATOM 1260 C CA . ILE A 1 169 ? -13.643 4.307 10.280 1.00 91.50 169 ILE A CA 1
ATOM 1261 C C . ILE A 1 169 ? -14.860 5.198 10.529 1.00 91.50 169 ILE A C 1
ATOM 1263 O O . ILE A 1 169 ? -15.305 5.310 11.668 1.00 91.50 169 ILE A O 1
ATOM 1267 N N . CYS A 1 170 ? -15.450 5.767 9.477 1.00 93.81 170 CYS A N 1
ATOM 1268 C CA . CYS A 1 170 ? -16.590 6.673 9.612 1.00 93.81 170 CYS A CA 1
ATOM 1269 C C . CYS A 1 170 ? -17.865 5.969 10.073 1.00 93.81 170 CYS A C 1
ATOM 1271 O O . CYS A 1 170 ? -18.612 6.505 10.892 1.00 93.81 170 CYS A O 1
ATOM 1273 N N . THR A 1 171 ? -18.093 4.737 9.619 1.00 93.75 171 THR A N 1
ATOM 1274 C CA . THR A 1 171 ? -19.227 3.932 10.090 1.00 93.75 171 THR A CA 1
ATOM 1275 C C . THR A 1 171 ? -19.087 3.625 11.582 1.00 93.75 171 THR A C 1
ATOM 1277 O O . THR A 1 171 ? -20.032 3.813 12.350 1.00 93.75 171 THR A O 1
ATOM 1280 N N . ARG A 1 172 ? -17.891 3.213 12.024 1.00 93.06 172 ARG A N 1
ATOM 1281 C CA . ARG A 1 172 ? -17.609 2.936 13.438 1.00 93.06 172 ARG A CA 1
ATOM 1282 C C . ARG A 1 172 ? -17.711 4.193 14.298 1.00 93.06 172 ARG A C 1
ATOM 1284 O O . ARG A 1 172 ? -18.357 4.159 15.341 1.00 93.06 172 ARG A O 1
ATOM 1291 N N . ASN A 1 173 ? -17.121 5.295 13.849 1.00 94.44 173 ASN A N 1
ATOM 1292 C CA . ASN A 1 173 ? -17.160 6.568 14.557 1.00 94.44 173 ASN A CA 1
ATOM 1293 C C . ASN A 1 173 ? -18.601 7.062 14.745 1.00 94.44 173 ASN A C 1
ATOM 1295 O O . ASN A 1 173 ? -18.977 7.425 15.854 1.00 94.44 173 ASN A O 1
ATOM 1299 N N . ARG A 1 174 ? -19.458 6.954 13.722 1.00 93.00 174 ARG A N 1
ATOM 1300 C CA . ARG A 1 174 ? -20.882 7.299 13.839 1.00 93.00 174 ARG A CA 1
ATOM 1301 C C . ARG A 1 174 ? -21.599 6.489 14.925 1.00 93.00 174 ARG A C 1
ATOM 1303 O O . ARG A 1 174 ? -22.384 7.053 15.684 1.00 93.00 174 ARG A O 1
ATOM 1310 N N . HIS A 1 175 ? -21.333 5.187 15.028 1.00 93.00 175 HIS A N 1
ATOM 1311 C CA . HIS A 1 175 ? -21.889 4.357 16.105 1.00 93.00 175 HIS A CA 1
ATOM 1312 C C . HIS A 1 175 ? -21.360 4.758 17.489 1.00 93.00 175 HIS A C 1
ATOM 1314 O O . HIS A 1 175 ? -22.128 4.827 18.456 1.00 93.00 175 HIS A O 1
ATOM 1320 N N . ASN A 1 176 ? -20.065 5.060 17.581 1.00 91.75 176 ASN A N 1
ATOM 1321 C CA . ASN A 1 176 ? -19.439 5.500 18.822 1.00 91.75 176 ASN A CA 1
ATOM 1322 C C . ASN A 1 176 ? -19.971 6.866 19.269 1.00 91.75 176 ASN A C 1
ATOM 1324 O O . ASN A 1 176 ? -20.284 7.023 20.443 1.00 91.75 176 ASN A O 1
ATOM 1328 N N . LEU A 1 177 ? -20.168 7.811 18.345 1.00 91.75 177 LEU A N 1
ATOM 1329 C CA . LEU A 1 177 ? -20.739 9.131 18.616 1.00 91.75 177 LEU A CA 1
ATOM 1330 C C . LEU A 1 177 ? -22.144 9.038 19.209 1.00 91.75 177 LEU A C 1
ATOM 1332 O O . LEU A 1 177 ? -22.418 9.702 20.201 1.00 91.75 177 LEU A O 1
ATOM 1336 N N . VAL A 1 178 ? -23.021 8.188 18.662 1.00 90.94 178 VAL A N 1
ATOM 1337 C CA . VAL A 1 178 ? -24.370 7.981 19.228 1.00 90.94 178 VAL A CA 1
ATOM 1338 C C . VAL A 1 178 ? -24.282 7.442 20.657 1.00 90.94 178 VAL A C 1
ATOM 1340 O O . VAL A 1 178 ? -25.006 7.893 21.544 1.00 90.94 178 VAL A O 1
ATOM 1343 N N . THR A 1 179 ? -23.364 6.506 20.895 1.00 90.62 179 THR A N 1
ATOM 1344 C CA . THR A 1 179 ? -23.165 5.898 22.217 1.00 90.62 179 THR A CA 1
ATOM 1345 C C . THR A 1 179 ? -22.577 6.896 23.221 1.00 90.62 179 THR A C 1
ATOM 1347 O O . THR A 1 179 ? -23.021 6.952 24.367 1.00 90.62 179 THR A O 1
ATOM 1350 N N . ALA A 1 180 ? -21.601 7.700 22.796 1.00 89.81 180 ALA A N 1
ATOM 1351 C CA . ALA A 1 180 ? -20.930 8.698 23.621 1.00 89.81 180 ALA A CA 1
ATOM 1352 C C . ALA A 1 180 ? -21.836 9.906 23.909 1.00 89.81 180 ALA A C 1
ATOM 1354 O O . ALA A 1 180 ? -21.856 10.393 25.036 1.00 89.81 180 ALA A O 1
ATOM 1355 N N . ALA A 1 181 ? -22.655 10.333 22.942 1.00 88.44 181 ALA A N 1
ATOM 1356 C CA . ALA A 1 181 ? -23.605 11.432 23.108 1.00 88.44 181 ALA A CA 1
ATOM 1357 C C . ALA A 1 181 ? -24.669 11.122 24.172 1.00 88.44 181 ALA A C 1
ATOM 1359 O O . ALA A 1 181 ? -25.074 12.008 24.921 1.00 88.44 181 ALA A O 1
ATOM 1360 N N . GLY A 1 182 ? -25.070 9.851 24.305 1.00 86.81 182 GLY A N 1
ATOM 1361 C CA . GLY A 1 182 ? -25.979 9.406 25.366 1.00 86.81 182 GLY A CA 1
ATOM 1362 C C . GLY A 1 182 ? -25.420 9.566 26.788 1.00 86.81 182 GLY A C 1
ATOM 1363 O O . GLY A 1 182 ? -26.193 9.554 27.743 1.00 86.81 182 GLY A O 1
ATOM 1364 N N . ARG A 1 183 ? -24.099 9.738 26.945 1.00 87.44 183 ARG A N 1
ATOM 1365 C CA . ARG A 1 183 ? -23.427 9.980 28.236 1.00 87.44 183 ARG A CA 1
ATOM 1366 C C . ARG A 1 183 ? -23.182 11.467 28.522 1.00 87.44 183 ARG A C 1
ATOM 1368 O O . ARG A 1 183 ? -22.634 11.787 29.574 1.00 87.44 183 ARG A O 1
ATOM 1375 N N . GLY A 1 184 ? -23.591 12.362 27.619 1.00 84.62 184 GLY A N 1
ATOM 1376 C CA . GLY A 1 184 ? -23.339 13.802 27.712 1.00 84.62 184 GLY A CA 1
ATOM 1377 C C . GLY A 1 184 ? -21.911 14.195 27.320 1.00 84.62 184 GLY A C 1
ATOM 1378 O O . GLY A 1 184 ? -21.217 13.450 26.623 1.00 84.62 184 GLY A O 1
ATOM 1379 N N . ASP A 1 185 ? -21.477 15.377 27.772 1.00 84.81 185 ASP A N 1
ATOM 1380 C CA . ASP A 1 185 ? -20.150 15.941 27.487 1.00 84.81 185 ASP A CA 1
ATOM 1381 C C . ASP A 1 185 ? -19.042 15.165 28.206 1.00 84.81 185 ASP A C 1
ATOM 1383 O O . ASP A 1 185 ? -18.537 15.533 29.267 1.00 84.81 185 ASP A O 1
ATOM 1387 N N . SER A 1 186 ? -18.675 14.045 27.598 1.00 89.62 186 SER A N 1
ATOM 1388 C CA . SER A 1 186 ? -17.606 13.159 28.031 1.00 89.62 186 SER A CA 1
ATOM 1389 C C . SER A 1 186 ? -16.339 13.387 27.194 1.00 89.62 186 SER A C 1
ATOM 1391 O O . SER A 1 186 ? -16.420 13.771 26.023 1.00 89.62 186 SER A O 1
ATOM 1393 N N . PRO A 1 187 ? -15.144 13.108 27.744 1.00 90.50 187 PRO A N 1
ATOM 1394 C CA . PRO A 1 187 ? -13.903 13.152 26.966 1.00 90.50 187 PRO A CA 1
ATOM 1395 C C . PRO A 1 187 ? -13.919 12.153 25.795 1.00 90.50 187 PRO A C 1
ATOM 1397 O O . PRO A 1 187 ? -13.310 12.399 24.757 1.00 90.50 187 PRO A O 1
ATOM 1400 N N . GLU A 1 188 ? -14.669 11.057 25.933 1.00 89.94 188 GLU A N 1
ATOM 1401 C CA . GLU A 1 188 ? -14.909 10.067 24.878 1.00 89.94 188 GLU A CA 1
ATOM 1402 C C . GLU A 1 188 ? -15.657 10.686 23.690 1.00 89.94 188 GLU A C 1
ATOM 1404 O O . GLU A 1 188 ? -15.279 10.469 22.541 1.00 89.94 188 GLU A O 1
ATOM 1409 N N . LEU A 1 189 ? -16.671 11.518 23.955 1.00 92.31 189 LEU A N 1
ATOM 1410 C CA . LEU A 1 189 ? -17.405 12.234 22.913 1.00 92.31 189 LEU A CA 1
ATOM 1411 C C . LEU A 1 189 ? -16.498 13.213 22.157 1.00 92.31 189 LEU A C 1
ATOM 1413 O O . LEU A 1 189 ? -16.565 13.289 20.932 1.00 92.31 189 LEU A O 1
ATOM 1417 N N . GLN A 1 190 ? -15.623 13.934 22.864 1.00 93.75 190 GLN A N 1
ATOM 1418 C CA . GLN A 1 190 ? -14.686 14.860 22.222 1.00 93.75 190 GLN A CA 1
ATOM 1419 C C . GLN A 1 190 ? -13.675 14.136 21.325 1.00 93.75 190 GLN A C 1
ATOM 1421 O O . GLN A 1 190 ? -13.424 14.591 20.210 1.00 93.75 190 GLN A O 1
ATOM 1426 N N . ALA A 1 191 ? -13.151 12.990 21.771 1.00 92.88 191 ALA A N 1
ATOM 1427 C CA . ALA A 1 191 ? -12.236 12.175 20.974 1.00 92.88 191 ALA A CA 1
ATOM 1428 C C . ALA A 1 191 ? -12.901 11.659 19.685 1.00 92.88 191 ALA A C 1
ATOM 1430 O O . ALA A 1 191 ? -12.313 11.723 18.605 1.00 92.88 191 ALA A O 1
ATOM 1431 N N . GLU A 1 192 ? -14.151 11.199 19.767 1.00 94.06 192 GLU A N 1
ATOM 1432 C CA . GLU A 1 192 ? -14.887 10.733 18.589 1.00 94.06 192 GLU A CA 1
ATOM 1433 C C . GLU A 1 192 ? -15.265 11.891 17.647 1.00 94.06 192 GLU A C 1
ATOM 1435 O O . GLU A 1 192 ? -15.206 11.737 16.427 1.00 94.06 192 GLU A O 1
ATOM 1440 N N . LEU A 1 193 ? -15.574 13.082 18.170 1.00 93.94 193 LEU A N 1
ATOM 1441 C CA . LEU A 1 193 ? -15.796 14.275 17.342 1.00 93.94 193 LEU A CA 1
ATOM 1442 C C . LEU A 1 193 ? -14.527 14.714 16.602 1.00 93.94 193 LEU A C 1
ATOM 1444 O O . LEU A 1 193 ? -14.602 15.190 15.468 1.00 93.94 193 LEU A O 1
ATOM 1448 N N . GLU A 1 194 ? -13.355 14.550 17.215 1.00 94.00 194 GLU A N 1
ATOM 1449 C CA . GLU A 1 194 ? -12.085 14.829 16.548 1.00 94.00 194 GLU A CA 1
ATOM 1450 C C . GLU A 1 194 ? -11.838 13.864 15.380 1.00 94.00 194 GLU A C 1
ATOM 1452 O O . GLU A 1 194 ? -11.445 14.293 14.292 1.00 94.00 194 GLU A O 1
ATOM 1457 N N . ILE A 1 195 ? -12.127 12.573 15.567 1.00 92.06 195 ILE A N 1
ATOM 1458 C CA . ILE A 1 195 ? -12.031 11.561 14.505 1.00 92.06 195 ILE A CA 1
ATOM 1459 C C . ILE A 1 195 ? -12.981 11.901 13.345 1.00 92.06 195 ILE A C 1
ATOM 1461 O O . ILE A 1 195 ? -12.561 11.847 12.186 1.00 92.06 195 ILE A O 1
ATOM 1465 N N . GLN A 1 196 ? -14.216 12.317 13.641 1.00 93.12 196 GLN A N 1
ATOM 1466 C CA . GLN A 1 196 ? -15.192 12.737 12.630 1.00 93.12 196 GLN A CA 1
ATOM 1467 C C . GLN A 1 196 ? -14.655 13.892 11.770 1.00 93.12 196 GLN A C 1
ATOM 1469 O O . GLN A 1 196 ? -14.663 13.795 10.541 1.00 93.12 196 GLN A O 1
ATOM 1474 N N . ARG A 1 197 ? -14.117 14.946 12.402 1.00 93.62 197 ARG A N 1
ATOM 1475 C CA . ARG A 1 197 ? -13.541 16.112 11.702 1.00 93.62 197 ARG A CA 1
ATOM 1476 C C . ARG A 1 197 ? -12.297 15.763 10.893 1.00 93.62 197 ARG A C 1
ATOM 1478 O O . ARG A 1 197 ? -12.057 16.344 9.848 1.00 93.62 197 ARG A O 1
ATOM 1485 N N . ARG A 1 198 ? -11.469 14.839 11.381 1.00 91.38 198 ARG A N 1
ATOM 1486 C CA . ARG A 1 198 ? -10.186 14.531 10.737 1.00 91.38 198 ARG A CA 1
ATOM 1487 C C . ARG A 1 198 ? -10.324 13.591 9.539 1.00 91.38 198 ARG A C 1
ATOM 1489 O O . ARG A 1 198 ? -9.553 13.711 8.592 1.00 91.38 198 ARG A O 1
ATOM 1496 N N . TYR A 1 199 ? -11.252 12.635 9.591 1.00 88.50 199 TYR A N 1
ATOM 1497 C CA . TYR A 1 199 ? -11.303 11.539 8.613 1.00 88.50 199 TYR A CA 1
ATOM 1498 C C . TYR A 1 199 ? -12.608 11.463 7.816 1.00 88.50 199 TYR A C 1
ATOM 1500 O O . TYR A 1 199 ? -12.608 10.941 6.697 1.00 88.50 199 TYR A O 1
ATOM 1508 N N . CYS A 1 200 ? -13.720 11.966 8.352 1.00 89.56 200 CYS A N 1
ATOM 1509 C CA . CYS A 1 200 ? -15.041 11.790 7.746 1.00 89.56 200 CYS A CA 1
ATOM 1510 C C . CYS A 1 200 ? -15.533 13.062 7.061 1.00 89.56 200 CYS A C 1
ATOM 1512 O O . CYS A 1 200 ? -15.988 12.980 5.920 1.00 89.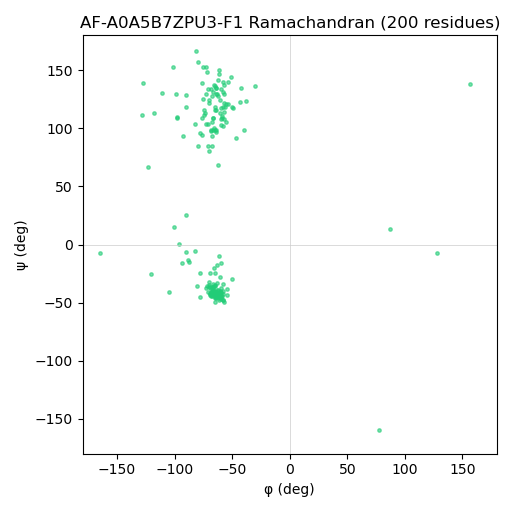56 200 CYS A O 1
ATOM 1514 N N . GLU A 1 201 ? -15.315 14.217 7.689 1.00 85.12 201 GLU A N 1
ATOM 1515 C CA . GLU A 1 201 ? -15.601 15.557 7.159 1.00 85.12 201 GLU A CA 1
ATOM 1516 C C . GLU A 1 201 ? -14.326 16.426 7.145 1.00 85.12 201 GLU A C 1
ATOM 1518 O O . GLU A 1 201 ? -14.234 17.367 7.934 1.00 85.12 201 GLU A O 1
ATOM 1523 N N . PRO A 1 202 ? -13.317 16.078 6.319 1.00 65.81 202 PRO A N 1
ATOM 1524 C CA . PRO A 1 202 ? -12.083 16.855 6.207 1.00 65.81 202 PRO A CA 1
ATOM 1525 C C . PRO A 1 202 ? -12.295 18.233 5.565 1.00 65.81 202 PRO A C 1
ATOM 1527 O O . PRO A 1 202 ? -13.205 18.364 4.711 1.00 65.81 202 PRO A O 1
#

Foldseek 3Di:
DPPPVVVVVVVVVVVVVVVVVVVVVVVVVVVVVPPPPPDDPPPPPPDDDDPDPDPPDDPDDDDDDDDDPPDDDDDDDDDDDDDDDDDDDDDDDPDPVVNVVVVVVVVVVVPDDPDPDPPDDPCVPPDPPDPDPPPDPPPDDPDQDPVNVVQVVCVVVVHDDPVVVLVVLLVVLVVQLVVVVVVPPDPSNVVSVVSCVPRVVD

Organism: NCBI:txid2202149

Sequence (202 aa):
MGTRTLHRDGAIALAGLLVIHVLLAWALLRAMRLIPSDGDEEALQVVFLPPRALAVAPEPSPRPRKEAWQRAIPAPDKESPPADAATVDAAQAPVPLQARLLEQSAAAAARVAPIEIPAHDALADRQARLPGRAGGRFRMHERLSPAQAVAMVGKLFGGMDPDEIRAQICTRNRHNLVTAAGRGDSPELQAELEIQRRYCEP

Solvent-accessible surface area (backbone atoms only — not comparable to full-atom values): 13428 Å² total; per-residue (Å²): 142,73,70,69,58,62,55,48,54,52,50,51,53,51,50,50,52,51,50,51,52,52,51,50,53,51,51,51,55,48,58,71,62,62,64,75,76,70,87,64,91,71,68,85,80,81,79,80,75,77,82,73,77,77,73,75,78,77,77,86,73,82,78,79,80,85,74,81,86,74,83,76,78,83,74,86,85,78,90,78,82,90,81,83,89,78,90,70,94,70,78,92,63,86,73,54,70,66,60,54,51,51,52,51,50,52,58,52,53,73,70,50,76,82,80,82,73,65,92,66,60,80,61,76,83,50,79,79,83,60,97,62,73,90,84,64,82,78,74,77,76,78,79,80,47,72,69,54,52,51,50,56,54,36,40,78,76,72,42,72,53,73,67,55,51,45,53,51,52,43,55,51,40,54,55,48,41,58,60,30,53,76,70,42,100,38,75,66,32,54,55,40,52,49,50,42,45,67,68,64,58,110

Mean predicted aligned error: 24.38 Å